Protein AF-A0A8J2HWY5-F1 (afdb_monomer_lite)

Structure (mmCIF, N/CA/C/O backbone):
data_AF-A0A8J2HWY5-F1
#
_entry.id   AF-A0A8J2HWY5-F1
#
loop_
_atom_site.group_PDB
_atom_site.id
_atom_site.type_symbol
_atom_site.label_atom_id
_atom_site.label_alt_id
_atom_site.label_comp_id
_atom_site.label_asym_id
_atom_site.label_entity_id
_atom_site.label_seq_id
_atom_site.pdbx_PDB_ins_code
_atom_site.Cartn_x
_atom_site.Cartn_y
_atom_site.Cartn_z
_atom_site.occupancy
_atom_site.B_iso_or_equiv
_atom_site.auth_seq_id
_atom_site.auth_comp_id
_atom_site.auth_asym_id
_atom_site.auth_atom_id
_atom_site.pdbx_PDB_model_num
ATOM 1 N N . MET A 1 1 ? -71.625 53.519 19.386 1.00 42.66 1 MET A N 1
ATOM 2 C CA . MET A 1 1 ? -71.348 52.130 19.814 1.00 42.66 1 MET A CA 1
ATOM 3 C C . MET A 1 1 ? -71.029 51.295 18.583 1.00 42.66 1 MET A C 1
ATOM 5 O O . MET A 1 1 ? -71.959 50.833 17.942 1.00 42.66 1 MET A O 1
ATOM 9 N N . HIS A 1 2 ? -69.760 51.169 18.195 1.00 41.25 2 HIS A N 1
ATOM 10 C CA . HIS A 1 2 ? -69.306 50.239 17.151 1.00 41.25 2 HIS A CA 1
ATOM 11 C C . HIS A 1 2 ? -68.011 49.595 17.664 1.00 41.25 2 HIS A C 1
ATOM 13 O O . HIS A 1 2 ? -66.996 50.275 17.789 1.00 41.25 2 HIS A O 1
ATOM 19 N N . ASN A 1 3 ? -68.092 48.314 18.027 1.00 48.06 3 ASN A N 1
ATOM 20 C CA . ASN A 1 3 ? -66.962 47.482 18.435 1.00 48.06 3 ASN A CA 1
ATOM 21 C C . ASN A 1 3 ? -66.457 46.713 17.210 1.00 48.06 3 ASN A C 1
ATOM 23 O O . ASN A 1 3 ? -67.239 46.026 16.556 1.00 48.06 3 ASN A O 1
ATOM 27 N N . CYS A 1 4 ? -65.160 46.814 16.928 1.00 51.09 4 CYS A N 1
ATOM 28 C CA . CYS A 1 4 ? -64.462 46.041 15.903 1.00 51.09 4 CYS A CA 1
ATOM 29 C C . CYS A 1 4 ? -63.623 44.958 16.609 1.00 51.09 4 CYS A C 1
ATOM 31 O O . CYS A 1 4 ? -62.824 45.322 17.477 1.00 51.09 4 CYS A O 1
ATOM 33 N N . PRO A 1 5 ? -63.796 43.654 16.322 1.00 62.78 5 PRO A N 1
ATOM 34 C CA . PRO A 1 5 ? -63.011 42.615 16.969 1.00 62.78 5 PRO A CA 1
ATOM 35 C C . PRO A 1 5 ? -61.690 42.402 16.220 1.00 62.78 5 PRO A C 1
ATOM 37 O O . PRO A 1 5 ? -61.659 42.127 15.021 1.00 62.78 5 PRO A O 1
ATOM 40 N N . LEU A 1 6 ? -60.593 42.527 16.961 1.00 57.06 6 LEU A N 1
ATOM 41 C CA . LEU A 1 6 ? -59.236 42.227 16.526 1.00 57.06 6 LEU A CA 1
ATOM 42 C C . LEU A 1 6 ? -59.021 40.703 16.587 1.00 57.06 6 LEU A C 1
ATOM 44 O O . LEU A 1 6 ? -58.998 40.124 17.672 1.00 57.06 6 LEU A O 1
ATOM 48 N N . PHE A 1 7 ? -58.880 40.049 15.433 1.00 53.75 7 PHE A N 1
ATOM 49 C CA . PHE A 1 7 ? -58.503 38.635 15.341 1.00 53.75 7 PHE A CA 1
ATOM 50 C C . PHE A 1 7 ? -56.973 38.502 15.351 1.00 53.75 7 PHE A C 1
ATOM 52 O O . PHE A 1 7 ? -56.301 38.929 14.414 1.00 53.75 7 PHE A O 1
ATOM 59 N N . ILE A 1 8 ? -56.425 37.899 16.407 1.00 60.44 8 ILE A N 1
ATOM 60 C CA . ILE A 1 8 ? -55.018 37.488 16.490 1.00 60.44 8 ILE A CA 1
ATOM 61 C C . ILE A 1 8 ? -54.926 36.070 15.916 1.00 60.44 8 ILE A C 1
ATOM 63 O O . ILE A 1 8 ? -55.473 35.134 16.495 1.00 60.44 8 ILE A O 1
ATOM 67 N N . ILE A 1 9 ? -54.254 35.910 14.775 1.00 56.56 9 ILE A N 1
ATOM 68 C CA . ILE A 1 9 ? -53.937 34.598 14.197 1.00 56.56 9 ILE A CA 1
ATOM 69 C C . ILE A 1 9 ? -52.592 34.146 14.793 1.00 56.56 9 ILE A C 1
ATOM 71 O O . ILE A 1 9 ? -51.585 34.814 14.550 1.00 56.56 9 ILE A O 1
ATOM 75 N N . PRO A 1 10 ? -52.526 33.047 15.566 1.00 55.47 10 PRO A N 1
ATOM 76 C CA . PRO A 1 10 ? -51.256 32.504 16.025 1.00 55.47 10 PRO A CA 1
ATOM 77 C C . PRO A 1 10 ? -50.556 31.825 14.840 1.00 55.47 10 PRO A C 1
ATOM 79 O O . PRO A 1 10 ? -50.991 30.783 14.351 1.00 55.47 10 PRO A O 1
ATOM 82 N N . GLY A 1 11 ? -49.485 32.445 14.345 1.00 57.44 11 GLY A N 1
ATOM 83 C CA . GLY A 1 11 ? -48.626 31.864 13.317 1.00 57.44 11 GLY A CA 1
ATOM 84 C C . GLY A 1 11 ? -47.879 30.648 13.863 1.00 57.44 11 GLY A C 1
ATOM 85 O O . GLY A 1 11 ? -46.954 30.790 14.658 1.00 57.44 11 GLY A O 1
ATOM 86 N N . PHE A 1 12 ? -48.274 29.452 13.427 1.00 59.19 12 PHE A N 1
ATOM 87 C CA . PHE A 1 12 ? -47.498 28.226 13.600 1.00 59.19 12 PHE A CA 1
ATOM 88 C C . PHE A 1 12 ? -46.232 28.317 12.735 1.00 59.19 12 PHE A C 1
ATOM 90 O O . PHE A 1 12 ? -46.280 28.118 11.521 1.00 59.19 12 PHE A O 1
ATOM 97 N N . ILE A 1 13 ? -45.090 28.629 13.351 1.00 66.38 13 ILE A N 1
ATOM 98 C CA . ILE A 1 13 ? -43.777 28.444 12.726 1.00 66.38 13 ILE A CA 1
ATOM 99 C C . ILE A 1 13 ? -43.505 26.936 12.717 1.00 66.38 13 ILE A C 1
ATOM 101 O O . ILE A 1 13 ? -43.110 26.355 13.725 1.00 66.38 13 ILE A O 1
ATOM 105 N N . VAL A 1 14 ? -43.760 26.288 11.580 1.00 61.62 14 VAL A N 1
ATOM 106 C CA . VAL A 1 14 ? -43.319 24.913 11.324 1.00 61.62 14 VAL A CA 1
ATOM 107 C C . VAL A 1 14 ? -41.810 24.965 11.087 1.00 61.62 14 VAL A C 1
ATOM 109 O O . VAL A 1 14 ? -41.351 25.311 10.001 1.00 61.62 14 VAL A O 1
ATOM 112 N N . LEU A 1 15 ? -41.030 24.667 12.127 1.00 62.19 15 LEU A N 1
ATOM 113 C CA . LEU A 1 15 ? -39.599 24.395 12.004 1.00 62.19 15 LEU A CA 1
ATOM 114 C C . LEU A 1 15 ? -39.430 23.110 11.185 1.00 62.19 15 LEU A C 1
ATOM 116 O O . LEU A 1 15 ? -39.591 22.003 11.695 1.00 62.19 15 LEU A O 1
ATOM 120 N N . LEU A 1 16 ? -39.135 23.265 9.894 1.00 57.06 16 LEU A N 1
ATOM 121 C CA . LEU A 1 16 ? -38.634 22.193 9.039 1.00 57.06 16 LEU A CA 1
ATOM 122 C C . LEU A 1 16 ? -37.258 21.773 9.570 1.00 57.06 16 LEU A C 1
ATOM 124 O O . LEU A 1 16 ? -36.235 22.369 9.233 1.00 57.06 16 LEU A O 1
ATOM 128 N N . LEU A 1 17 ? -37.247 20.765 10.441 1.00 60.00 17 LEU A N 1
ATOM 129 C CA . LEU A 1 17 ? -36.030 20.082 10.857 1.00 60.00 17 LEU A CA 1
ATOM 130 C C . LEU A 1 17 ? -35.476 19.353 9.631 1.00 60.00 17 LEU A C 1
ATOM 132 O O . LEU A 1 17 ? -35.987 18.317 9.208 1.00 60.00 17 LEU A O 1
ATOM 136 N N . SER A 1 18 ? -34.462 19.953 9.014 1.00 59.56 18 SER A N 1
ATOM 137 C CA . SER A 1 18 ? -33.693 19.316 7.951 1.00 59.56 18 SER A CA 1
ATOM 138 C C . SER A 1 18 ? -32.923 18.162 8.588 1.00 59.56 18 SER A C 1
ATOM 140 O O . SER A 1 18 ? -31.954 18.402 9.304 1.00 59.56 18 SER A O 1
ATOM 142 N N . ASN A 1 19 ? -33.364 16.922 8.367 1.00 60.09 19 ASN A N 1
ATOM 143 C CA . ASN A 1 19 ? -32.598 15.736 8.747 1.00 60.09 19 ASN A CA 1
ATOM 144 C C . ASN A 1 19 ? -31.355 15.670 7.857 1.00 60.09 19 ASN A C 1
ATOM 146 O O . ASN A 1 19 ? -31.378 15.076 6.779 1.00 60.09 19 ASN A O 1
ATOM 150 N N . VAL A 1 20 ? -30.281 16.332 8.279 1.00 66.19 20 VAL A N 1
ATOM 151 C CA . VAL A 1 20 ? -28.967 16.142 7.677 1.00 66.19 20 VAL A CA 1
ATOM 152 C C . VAL A 1 20 ? -28.523 14.746 8.094 1.00 66.19 20 VAL A C 1
ATOM 154 O O . VAL A 1 20 ? -28.255 14.505 9.268 1.00 66.19 20 VAL A O 1
ATOM 157 N N . ALA A 1 21 ? -28.527 13.804 7.151 1.00 73.94 21 ALA A N 1
ATOM 158 C CA . ALA A 1 21 ? -27.942 12.496 7.388 1.00 73.94 21 ALA A CA 1
ATOM 159 C C . ALA A 1 21 ? -26.454 12.707 7.678 1.00 73.94 21 ALA A C 1
ATOM 161 O O . ALA A 1 21 ? -25.710 13.176 6.816 1.00 73.94 21 ALA A O 1
ATOM 162 N N . VAL A 1 22 ? -26.046 12.420 8.910 1.00 76.69 22 VAL A N 1
ATOM 163 C CA . VAL A 1 22 ? -24.642 12.447 9.304 1.00 76.69 22 VAL A CA 1
ATOM 164 C C . VAL A 1 22 ? -23.926 11.367 8.503 1.00 76.69 22 VAL A C 1
ATOM 166 O O . VAL A 1 22 ? -24.268 10.188 8.581 1.00 76.69 22 VAL A O 1
ATOM 169 N N . THR A 1 23 ? -22.963 11.779 7.685 1.00 90.81 23 THR A N 1
ATOM 170 C CA . THR A 1 23 ? -22.142 10.862 6.898 1.00 90.81 23 THR A CA 1
ATOM 171 C C . THR A 1 23 ? -20.945 10.431 7.726 1.00 90.81 23 THR A C 1
ATOM 173 O O . THR A 1 23 ? -20.176 11.281 8.174 1.00 90.81 23 THR A O 1
ATOM 176 N N . THR A 1 24 ? -20.755 9.124 7.894 1.00 94.31 24 THR A N 1
ATOM 177 C CA . THR A 1 24 ? -19.528 8.586 8.483 1.00 94.31 24 THR A CA 1
ATOM 178 C C . THR A 1 24 ? -18.315 9.030 7.651 1.00 94.31 24 THR A C 1
ATOM 180 O O . THR A 1 24 ? -18.346 8.884 6.428 1.00 94.31 24 THR A O 1
ATOM 183 N N . PRO A 1 25 ? -17.248 9.561 8.270 1.00 96.25 25 PRO A N 1
ATOM 184 C CA . PRO A 1 25 ? -16.022 9.925 7.567 1.00 96.25 25 PRO A CA 1
ATOM 185 C C . PRO A 1 25 ? -15.381 8.715 6.886 1.00 96.25 25 PRO A C 1
ATOM 187 O O . PRO A 1 25 ? -15.342 7.637 7.475 1.00 96.25 25 PRO A O 1
ATOM 190 N N . ASP A 1 26 ? -14.786 8.902 5.705 1.00 96.31 26 ASP A N 1
ATOM 191 C CA . ASP A 1 26 ? -14.071 7.830 4.987 1.00 96.31 26 ASP A CA 1
ATOM 192 C C . ASP A 1 26 ? -12.905 7.250 5.806 1.00 96.31 26 ASP A C 1
ATOM 194 O O . ASP A 1 26 ? -12.586 6.064 5.718 1.00 96.31 26 ASP A O 1
ATOM 198 N N . ILE A 1 27 ? -12.254 8.095 6.615 1.00 97.38 27 ILE A N 1
ATOM 199 C CA . ILE A 1 27 ? -11.117 7.715 7.451 1.00 97.38 27 ILE A CA 1
ATOM 200 C C . ILE A 1 27 ? -11.379 8.090 8.903 1.00 97.38 27 ILE A C 1
ATOM 202 O O . ILE A 1 27 ? -11.584 9.256 9.239 1.00 97.38 27 ILE A O 1
ATOM 206 N N . LEU A 1 28 ? -11.250 7.090 9.766 1.00 98.19 28 LEU A N 1
ATOM 207 C CA . LEU A 1 28 ? -11.216 7.227 11.211 1.00 98.19 28 LEU A CA 1
ATOM 208 C C . LEU A 1 28 ? -9.784 7.047 11.724 1.00 98.19 28 LEU A C 1
ATOM 210 O O . LEU A 1 28 ? -8.936 6.391 11.113 1.00 98.19 28 LEU A O 1
ATOM 214 N N . TYR A 1 29 ? -9.508 7.626 12.883 1.00 98.12 29 TYR A N 1
ATOM 215 C CA . TYR A 1 29 ? -8.228 7.544 13.566 1.00 98.12 29 TYR A CA 1
ATOM 216 C C . TYR A 1 29 ? -8.388 6.836 14.899 1.00 98.12 29 TYR A C 1
ATOM 218 O O . TYR A 1 29 ? -9.412 6.963 15.568 1.00 98.12 29 TYR A O 1
ATOM 226 N N . ARG A 1 30 ? -7.346 6.125 15.326 1.00 97.81 30 ARG A N 1
ATOM 227 C CA . ARG A 1 30 ? -7.283 5.561 16.674 1.00 97.81 30 ARG A CA 1
ATOM 228 C C . ARG A 1 30 ? -5.877 5.631 17.241 1.00 97.81 30 ARG A C 1
ATOM 230 O O . ARG A 1 30 ? -4.927 5.152 16.625 1.00 97.81 30 ARG A O 1
ATOM 237 N N . GLY A 1 31 ? -5.757 6.187 18.439 1.00 97.00 31 GLY A N 1
ATOM 238 C CA . GLY A 1 31 ? -4.561 6.091 19.266 1.00 97.00 31 GLY A CA 1
ATOM 239 C C . GLY A 1 31 ? -4.499 4.766 20.026 1.00 97.00 31 GLY A C 1
ATOM 240 O O . GLY A 1 31 ? -5.461 4.401 20.695 1.00 97.00 31 GLY A O 1
ATOM 241 N N . ASP A 1 32 ? -3.380 4.042 19.965 1.00 96.94 32 ASP A N 1
ATOM 242 C CA . ASP A 1 32 ? -3.199 2.811 20.750 1.00 96.94 32 ASP A CA 1
ATOM 243 C C . ASP A 1 32 ? -1.722 2.585 21.116 1.00 96.94 32 ASP A C 1
ATOM 245 O O . ASP A 1 32 ? -0.812 2.940 20.364 1.00 96.94 32 ASP A O 1
ATOM 249 N N . SER A 1 33 ? -1.458 2.000 22.285 1.00 95.38 33 SER A N 1
ATOM 250 C CA . SER A 1 33 ? -0.095 1.679 22.733 1.00 95.38 33 SER A CA 1
ATOM 251 C C . SER A 1 33 ? 0.430 0.373 22.131 1.00 95.38 33 SER A C 1
ATOM 253 O O . SER A 1 33 ? 1.648 0.172 22.042 1.00 95.38 33 SER A O 1
ATOM 255 N N . ARG A 1 34 ? -0.469 -0.508 21.676 1.00 94.31 34 ARG A N 1
ATOM 256 C CA . ARG A 1 34 ? -0.123 -1.785 21.046 1.00 94.31 34 ARG A CA 1
ATOM 257 C C . ARG A 1 34 ? 0.578 -1.579 19.709 1.00 94.31 34 ARG A C 1
ATOM 259 O O . ARG A 1 34 ? 0.458 -0.543 19.053 1.00 94.31 34 ARG A O 1
ATOM 266 N N . THR A 1 35 ? 1.374 -2.570 19.316 1.00 91.75 35 THR A N 1
ATOM 267 C CA . THR A 1 35 ? 2.102 -2.547 18.041 1.00 91.75 35 THR A CA 1
ATOM 268 C C . THR A 1 35 ? 1.199 -2.922 16.873 1.00 91.75 35 THR A C 1
ATOM 270 O O . THR A 1 35 ? 0.184 -3.584 17.074 1.00 91.75 35 THR A O 1
ATOM 273 N N . GLY A 1 36 ? 1.597 -2.559 15.647 1.00 88.31 36 GLY A N 1
ATOM 274 C CA . GLY A 1 36 ? 0.927 -3.054 14.440 1.00 88.31 36 GLY A CA 1
ATOM 275 C C . GLY A 1 36 ? 0.840 -4.582 14.427 1.00 88.31 36 GLY A C 1
ATOM 276 O O . GLY A 1 36 ? -0.228 -5.112 14.153 1.00 88.31 36 GLY A O 1
ATOM 277 N N . LYS A 1 37 ? 1.907 -5.278 14.855 1.00 86.62 37 LYS A N 1
ATOM 278 C CA . LYS A 1 37 ? 1.905 -6.737 15.035 1.00 86.62 37 LYS A CA 1
ATOM 279 C C . LYS A 1 37 ? 0.791 -7.216 15.949 1.00 86.62 37 LYS A C 1
ATOM 281 O O . LYS A 1 37 ? 0.020 -8.077 15.574 1.00 86.62 37 LYS A O 1
ATOM 286 N N . THR A 1 38 ? 0.716 -6.648 17.149 1.00 91.69 38 THR A N 1
ATOM 287 C CA . THR A 1 38 ? -0.225 -7.084 18.185 1.00 91.69 38 THR A CA 1
ATOM 288 C C . THR A 1 38 ? -1.666 -6.896 17.728 1.00 91.69 38 THR A C 1
ATOM 290 O O . THR A 1 38 ? -2.508 -7.743 17.996 1.00 91.69 38 THR A O 1
ATOM 293 N N . ILE A 1 39 ? -1.947 -5.787 17.037 1.00 95.19 39 ILE A N 1
ATOM 294 C CA . ILE A 1 39 ? -3.266 -5.540 16.454 1.00 95.19 39 ILE A CA 1
ATOM 295 C C . ILE A 1 39 ? -3.536 -6.523 15.307 1.00 95.19 39 ILE A C 1
ATOM 297 O O . ILE A 1 39 ? -4.609 -7.113 15.265 1.00 95.19 39 ILE A O 1
ATOM 301 N N . LYS A 1 40 ? -2.561 -6.772 14.424 1.00 90.44 40 LYS A N 1
ATOM 302 C CA . LYS A 1 40 ? -2.684 -7.741 13.325 1.00 90.44 40 LYS A CA 1
ATOM 303 C C . LYS A 1 40 ? -2.930 -9.167 13.818 1.00 90.44 40 LYS A C 1
ATOM 305 O O . LYS A 1 40 ? -3.878 -9.799 13.371 1.00 90.44 40 LYS A O 1
ATOM 310 N N . ASP A 1 41 ? -2.119 -9.650 14.759 1.00 87.94 41 ASP A N 1
ATOM 311 C CA . ASP A 1 41 ? -2.233 -10.991 15.349 1.00 87.94 41 ASP A CA 1
ATOM 312 C C . ASP A 1 41 ? -3.611 -11.199 16.016 1.00 87.94 41 ASP A C 1
ATOM 314 O O . ASP A 1 41 ? -4.113 -12.316 16.076 1.00 87.94 41 ASP A O 1
ATOM 318 N N . GLY A 1 42 ? -4.237 -10.120 16.505 1.00 92.56 42 GLY A N 1
ATOM 319 C CA . GLY A 1 42 ? -5.594 -10.125 17.063 1.00 92.56 42 GLY A CA 1
ATOM 320 C C . GLY A 1 42 ? -6.723 -10.022 16.028 1.00 92.56 42 GLY A C 1
ATOM 321 O O . GLY A 1 42 ? -7.889 -9.915 16.417 1.00 92.56 42 GLY A O 1
ATOM 322 N N . GLY A 1 43 ? -6.402 -10.008 14.731 1.00 94.19 43 GLY A N 1
ATOM 323 C CA . GLY A 1 43 ? -7.366 -9.799 13.648 1.00 94.19 43 GLY A CA 1
ATOM 324 C C . GLY A 1 43 ? -7.924 -8.373 13.590 1.00 94.19 43 GLY A C 1
ATOM 325 O O . GLY A 1 43 ? -9.046 -8.176 13.129 1.00 94.19 43 GLY A O 1
ATOM 326 N N . GLY A 1 44 ? -7.179 -7.388 14.100 1.00 96.62 44 GLY A N 1
ATOM 327 C CA . GLY A 1 44 ? -7.588 -5.989 14.194 1.00 96.62 44 GLY A CA 1
ATOM 328 C C . GLY A 1 44 ? -7.866 -5.530 15.629 1.00 96.62 44 GLY A C 1
ATOM 329 O O . GLY A 1 44 ? -7.323 -6.059 16.604 1.00 96.62 44 GLY A O 1
ATOM 330 N N . PHE A 1 45 ? -8.694 -4.497 15.781 1.00 98.31 45 PHE A N 1
ATOM 331 C CA . PHE A 1 45 ? -9.131 -4.039 17.098 1.00 98.31 45 PHE A CA 1
ATOM 332 C C . PHE A 1 45 ? -10.358 -4.822 17.552 1.00 98.31 45 PHE A C 1
ATOM 334 O O . PHE A 1 45 ? -11.298 -5.034 16.790 1.00 98.31 45 PHE A O 1
ATOM 341 N N . LYS A 1 46 ? -10.363 -5.208 18.826 1.00 97.94 46 LYS A N 1
ATOM 342 C CA . LYS A 1 46 ? -11.501 -5.826 19.507 1.00 97.94 46 LYS A CA 1
ATOM 343 C C . LYS A 1 46 ? -11.875 -4.963 20.707 1.00 97.94 46 LYS A C 1
ATOM 345 O O . LYS A 1 46 ? -10.982 -4.512 21.434 1.00 97.94 46 LYS A O 1
ATOM 350 N N . ALA A 1 47 ? -13.170 -4.727 20.890 1.00 97.19 47 ALA A N 1
ATOM 351 C CA . ALA A 1 47 ? -13.715 -4.078 22.071 1.00 97.19 47 ALA A CA 1
ATOM 352 C C . ALA A 1 47 ? -13.396 -4.915 23.317 1.00 97.19 47 ALA A C 1
ATOM 354 O O . ALA A 1 47 ? -13.208 -6.133 23.233 1.00 97.19 47 ALA A O 1
ATOM 355 N N . LYS A 1 48 ? -13.342 -4.288 24.494 1.00 95.25 48 LYS A N 1
ATOM 356 C CA . LYS A 1 48 ? -13.015 -5.005 25.741 1.00 95.25 48 LYS A CA 1
ATOM 357 C C . LYS A 1 48 ? -14.046 -6.100 26.042 1.00 95.25 48 LYS A C 1
ATOM 359 O O . LYS A 1 48 ? -13.676 -7.197 26.448 1.00 95.25 48 LYS A O 1
ATOM 364 N N . GLY A 1 49 ? -15.316 -5.824 25.754 1.00 95.06 49 GLY A N 1
ATOM 365 C CA . GLY A 1 49 ? -16.426 -6.764 25.850 1.00 95.06 49 GLY A CA 1
ATOM 366 C C . GLY A 1 49 ? -16.663 -7.632 24.622 1.00 95.06 49 GLY A C 1
ATOM 367 O O . GLY A 1 49 ? -17.753 -8.172 24.513 1.00 95.06 49 GLY A O 1
ATOM 368 N N . TYR A 1 50 ? -15.711 -7.791 23.695 1.00 95.88 50 TYR A N 1
ATOM 369 C CA . TYR A 1 50 ? -15.948 -8.488 22.417 1.00 95.88 50 TYR A CA 1
ATOM 370 C C . TYR A 1 50 ? -16.691 -9.834 22.549 1.00 95.88 50 TYR A C 1
ATOM 372 O O . TYR A 1 50 ? -17.634 -10.092 21.808 1.00 95.88 50 TYR A O 1
ATOM 380 N N . ASN A 1 51 ? -16.316 -10.662 23.531 1.00 94.94 51 ASN A N 1
ATOM 381 C CA . ASN A 1 51 ? -16.932 -11.977 23.760 1.00 94.94 51 ASN A CA 1
ATOM 382 C C . ASN A 1 51 ? -18.182 -11.944 24.658 1.00 94.94 51 ASN A C 1
ATOM 384 O O . ASN A 1 51 ? -18.890 -12.942 24.753 1.00 94.94 51 ASN A O 1
ATOM 388 N N . ASN A 1 52 ? -18.421 -10.843 25.369 1.00 94.94 52 ASN A N 1
ATOM 389 C CA . ASN A 1 52 ? -19.547 -10.688 26.288 1.00 94.94 52 ASN A CA 1
ATOM 390 C C . ASN A 1 52 ? -19.902 -9.194 26.431 1.00 94.94 52 ASN A C 1
ATOM 392 O O . ASN A 1 52 ? -19.537 -8.582 27.440 1.00 94.94 52 ASN A O 1
ATOM 396 N N . PRO A 1 53 ? -20.514 -8.597 25.392 1.00 95.12 53 PRO A N 1
ATOM 397 C CA . PRO A 1 53 ? -20.724 -7.156 25.310 1.00 95.12 53 PRO A CA 1
ATOM 398 C C . PRO A 1 53 ? -21.804 -6.690 26.291 1.00 95.12 53 PRO A C 1
ATOM 400 O O . PRO A 1 53 ? -22.890 -7.262 26.345 1.00 95.12 53 PRO A O 1
ATOM 403 N N . GLU A 1 54 ? -21.522 -5.630 27.045 1.00 95.12 54 GLU A N 1
ATOM 404 C CA . GLU A 1 54 ? -22.452 -5.019 27.993 1.00 95.12 54 GLU A CA 1
ATOM 405 C C . GLU A 1 54 ? -22.159 -3.523 28.143 1.00 95.12 54 GLU A C 1
ATOM 407 O O . GLU A 1 54 ? -21.009 -3.117 28.306 1.00 95.12 54 GLU A O 1
ATOM 412 N N . GLY A 1 55 ? -23.216 -2.717 28.154 1.00 94.06 55 GLY A N 1
ATOM 413 C CA . GLY A 1 55 ? -23.138 -1.270 28.318 1.00 94.06 55 GLY A CA 1
ATOM 414 C C . GLY A 1 55 ? -23.711 -0.516 27.123 1.00 94.06 55 GLY A C 1
ATOM 415 O O . GLY A 1 55 ? -23.812 -1.030 26.008 1.00 94.06 55 GLY A O 1
ATOM 416 N N . THR A 1 56 ? -24.127 0.711 27.385 1.00 95.69 56 THR A N 1
ATOM 417 C CA . THR A 1 56 ? -24.640 1.664 26.401 1.00 95.69 56 THR A CA 1
ATOM 418 C C . THR A 1 56 ? -23.509 2.509 25.817 1.00 95.69 56 THR A C 1
ATOM 420 O O . THR A 1 56 ? -22.416 2.578 26.378 1.00 95.69 56 THR A O 1
ATOM 423 N N . LEU A 1 57 ? -23.778 3.182 24.694 1.00 96.56 57 LEU A N 1
ATOM 424 C CA . LEU A 1 57 ? -22.844 4.150 24.115 1.00 96.56 57 LEU A CA 1
ATOM 425 C C . LEU A 1 57 ? -22.496 5.274 25.109 1.00 96.56 57 LEU A C 1
ATOM 427 O O . LEU A 1 57 ? -21.346 5.678 25.212 1.00 96.56 57 LEU A O 1
ATOM 431 N N . PHE A 1 58 ? -23.467 5.737 25.896 1.00 96.06 58 PHE A N 1
ATOM 432 C CA . PHE A 1 58 ? -23.240 6.774 26.905 1.00 96.06 58 PHE A CA 1
ATOM 433 C C . PHE A 1 58 ? -22.340 6.276 28.049 1.00 96.06 58 PHE A C 1
ATOM 435 O O . PHE A 1 58 ? -21.409 6.965 28.448 1.00 96.06 58 PHE A O 1
ATOM 442 N N . GLU A 1 59 ? -22.542 5.048 28.542 1.00 95.00 59 GLU A N 1
ATOM 443 C CA . GLU A 1 59 ? -21.659 4.454 29.565 1.00 95.00 59 GLU A CA 1
ATOM 444 C C . GLU A 1 59 ? -20.219 4.252 29.060 1.00 95.00 59 GLU A C 1
ATOM 446 O O . GLU A 1 59 ? -19.277 4.349 29.852 1.00 95.00 59 GLU A O 1
ATOM 451 N N . HIS A 1 60 ? -20.049 3.979 27.759 1.00 95.12 60 HIS A N 1
ATOM 452 C CA . HIS A 1 60 ? -18.743 3.920 27.099 1.00 95.12 60 HIS A CA 1
ATOM 453 C C . HIS A 1 60 ? -18.020 5.268 27.160 1.00 95.12 60 HIS A C 1
ATOM 455 O O . HIS A 1 60 ? -16.907 5.347 27.685 1.00 95.12 60 HIS A O 1
ATOM 461 N N . VAL A 1 61 ? -18.686 6.314 26.672 1.00 95.50 61 VAL A N 1
ATOM 462 C CA . VAL A 1 61 ? -18.141 7.671 26.544 1.00 95.50 61 VAL A CA 1
ATOM 463 C C . VAL A 1 61 ? -17.810 8.276 27.909 1.00 95.50 61 VAL A C 1
ATOM 465 O O . VAL A 1 61 ? -16.727 8.818 28.101 1.00 95.50 61 VAL A O 1
ATOM 468 N N . GLU A 1 62 ? -18.686 8.101 28.901 1.00 94.06 62 GLU A N 1
ATOM 469 C CA . GLU A 1 62 ? -18.468 8.603 30.268 1.00 94.06 62 GLU A CA 1
ATOM 470 C C . GLU A 1 62 ? -17.433 7.775 31.063 1.00 94.06 62 GLU A C 1
ATOM 472 O O . GLU A 1 62 ? -17.160 8.043 32.239 1.00 94.06 62 GLU A O 1
ATOM 477 N N . GLY A 1 63 ? -16.862 6.726 30.457 1.00 85.12 63 GLY A N 1
ATOM 478 C CA . GLY A 1 63 ? -15.849 5.888 31.091 1.00 85.12 63 GLY A CA 1
ATOM 479 C C . GLY A 1 63 ? -16.362 5.148 32.328 1.00 85.12 63 GLY A C 1
ATOM 480 O O . GLY A 1 63 ? -15.582 4.875 33.242 1.00 85.12 63 GLY A O 1
ATOM 481 N N . GLN A 1 64 ? -17.651 4.791 32.354 1.00 82.69 64 GLN A N 1
ATOM 482 C CA . GLN A 1 64 ? -18.294 4.041 33.440 1.00 82.69 64 GLN A CA 1
ATOM 483 C C . GLN A 1 64 ? -18.601 2.566 33.084 1.00 82.69 64 GLN A C 1
ATOM 485 O O . GLN A 1 64 ? -19.664 2.063 33.461 1.00 82.69 64 GLN A O 1
ATOM 490 N N . PRO A 1 65 ? -17.733 1.804 32.380 1.00 75.94 65 PRO A N 1
ATOM 491 C CA . PRO A 1 65 ? -18.044 0.412 32.100 1.00 75.94 65 PRO A CA 1
ATOM 492 C C . PRO A 1 65 ? -17.982 -0.417 33.390 1.00 75.94 65 PRO A C 1
ATOM 494 O O . PRO A 1 65 ? -17.055 -0.291 34.195 1.00 75.94 65 PRO A O 1
ATOM 497 N N . LYS A 1 66 ? -18.945 -1.329 33.559 1.00 78.50 66 LYS A N 1
ATOM 498 C CA . LYS A 1 66 ? -18.968 -2.299 34.668 1.00 78.50 66 LYS A CA 1
ATOM 499 C C . LYS A 1 66 ? -17.664 -3.102 34.725 1.00 78.50 66 LYS A C 1
ATOM 501 O O . LYS A 1 66 ? -17.071 -3.378 33.688 1.00 78.50 66 LYS A O 1
ATOM 506 N N . TYR A 1 67 ? -17.228 -3.510 35.921 1.00 77.31 67 TYR A N 1
ATOM 507 C CA . TYR A 1 67 ? -16.052 -4.371 36.103 1.00 77.31 67 TYR A CA 1
ATOM 508 C C . TYR A 1 67 ? -16.443 -5.864 36.154 1.00 77.31 67 TYR A C 1
ATOM 510 O O . TYR A 1 67 ? -17.376 -6.207 36.883 1.00 77.31 67 TYR A O 1
ATOM 518 N N . PRO A 1 68 ? -15.724 -6.773 35.463 1.00 82.75 68 PRO A N 1
ATOM 519 C CA . PRO A 1 68 ? -14.669 -6.499 34.481 1.00 82.75 68 PRO A CA 1
ATOM 520 C C . PRO A 1 68 ? -15.235 -5.772 33.253 1.00 82.75 68 PRO A C 1
ATOM 522 O O . PRO A 1 68 ? -16.379 -6.019 32.887 1.00 82.75 68 PRO A O 1
ATOM 525 N N . SER A 1 69 ? -14.437 -4.895 32.625 1.00 89.19 69 SER A N 1
ATOM 526 C CA . SER A 1 69 ? -14.896 -4.061 31.502 1.00 89.19 69 SER A CA 1
ATOM 527 C C . SER A 1 69 ? -15.444 -4.917 30.360 1.00 89.19 69 SER A C 1
ATOM 529 O O . SER A 1 69 ? -14.705 -5.666 29.724 1.00 89.19 69 SER A O 1
ATOM 531 N N . ARG A 1 70 ? -16.748 -4.781 30.114 1.00 94.75 70 ARG A N 1
ATOM 532 C CA . ARG A 1 70 ? -17.505 -5.435 29.033 1.00 94.75 70 ARG A CA 1
ATOM 533 C C . ARG A 1 70 ? -17.948 -4.461 27.946 1.00 94.75 70 ARG A C 1
ATOM 535 O O . ARG A 1 70 ? -18.822 -4.762 27.145 1.00 94.75 70 ARG A O 1
ATOM 542 N N . ASP A 1 71 ? -17.292 -3.315 27.918 1.00 96.44 71 ASP A N 1
ATOM 543 C CA . ASP A 1 71 ? -17.525 -2.244 26.968 1.00 96.44 71 ASP A CA 1
ATOM 544 C C . ASP A 1 71 ? -17.494 -2.760 25.515 1.00 96.44 71 ASP A C 1
ATOM 546 O O . ASP A 1 71 ? -16.463 -3.311 25.093 1.00 96.44 71 ASP A O 1
ATOM 550 N N . PRO A 1 72 ? -18.606 -2.642 24.766 1.00 97.19 72 PRO A N 1
ATOM 551 C CA . PRO A 1 72 ? -18.720 -3.204 23.434 1.00 97.19 72 PRO A CA 1
ATOM 552 C C . PRO A 1 72 ? -18.213 -2.263 22.341 1.00 97.19 72 PRO A C 1
ATOM 554 O O . PRO A 1 72 ? -18.273 -2.653 21.177 1.00 97.19 72 PRO A O 1
ATOM 557 N N . TYR A 1 73 ? -17.705 -1.074 22.677 1.00 98.12 73 TYR A N 1
ATOM 558 C CA . TYR A 1 73 ? -17.291 -0.079 21.693 1.00 98.12 73 TYR A CA 1
ATOM 559 C C . TYR A 1 73 ? -15.769 0.093 21.624 1.00 98.12 73 TYR A C 1
ATOM 561 O O . TYR A 1 73 ? -15.012 -0.162 22.568 1.00 98.12 73 TYR A O 1
ATOM 569 N N . ILE A 1 74 ? -15.306 0.506 20.448 1.00 98.19 74 ILE A N 1
ATOM 570 C CA . ILE A 1 74 ? -13.927 0.879 20.156 1.00 98.19 74 ILE A CA 1
ATOM 571 C C . ILE A 1 74 ? -13.938 2.370 19.803 1.00 98.19 74 ILE A C 1
ATOM 573 O O . ILE A 1 74 ? -14.461 2.720 18.744 1.00 98.19 74 ILE A O 1
ATOM 577 N N . PRO A 1 75 ? -13.327 3.241 20.627 1.00 97.62 75 PRO A N 1
ATOM 578 C CA . PRO A 1 75 ? -13.343 4.671 20.368 1.00 97.62 75 PRO A CA 1
ATOM 579 C C . PRO A 1 75 ? -12.403 4.996 19.208 1.00 97.62 75 PRO A C 1
ATOM 581 O O . PRO A 1 75 ? -11.249 4.535 19.160 1.00 97.62 75 PRO A O 1
ATOM 584 N N . THR A 1 76 ? -12.900 5.785 18.266 1.00 98.12 76 THR A N 1
ATOM 585 C CA . THR A 1 76 ? -12.154 6.344 17.135 1.00 98.12 76 THR A CA 1
ATOM 586 C C . THR A 1 76 ? -12.506 7.824 16.980 1.00 98.12 76 THR A C 1
ATOM 588 O O . THR A 1 76 ? -13.392 8.321 17.659 1.00 98.12 76 THR A O 1
ATOM 591 N N . SER A 1 77 ? -11.805 8.561 16.124 1.00 97.88 77 SER A N 1
ATOM 592 C CA . SER A 1 77 ? -12.082 9.985 15.883 1.00 97.88 77 SER A CA 1
ATOM 593 C C . SER A 1 77 ? -11.906 10.321 14.411 1.00 97.88 77 SER A C 1
ATOM 595 O O . SER A 1 77 ? -11.062 9.725 13.749 1.00 97.88 77 SER A O 1
ATOM 597 N N . GLU A 1 78 ? -12.609 11.332 13.911 1.00 96.94 78 GLU A N 1
ATOM 598 C CA . GLU A 1 78 ? -12.301 11.961 12.615 1.00 96.94 78 GLU A CA 1
ATOM 599 C C . GLU A 1 78 ? -11.115 12.946 12.682 1.00 96.94 78 GLU A C 1
ATOM 601 O O . GLU A 1 78 ? -10.627 13.443 11.666 1.00 96.94 78 GLU A O 1
ATOM 606 N N . SER A 1 79 ? -10.619 13.249 13.885 1.00 96.62 79 SER A N 1
ATOM 607 C CA . SER A 1 79 ? -9.608 14.275 14.133 1.00 96.62 79 SER A CA 1
ATOM 608 C C . SER A 1 79 ? -8.216 13.678 14.348 1.00 96.62 79 SER A C 1
ATOM 610 O O . SER A 1 79 ? -7.833 13.267 15.446 1.00 96.62 79 SER A O 1
ATOM 612 N N . LEU A 1 80 ? -7.378 13.702 13.306 1.00 95.62 80 LEU A N 1
ATOM 613 C CA . LEU A 1 80 ? -5.967 13.315 13.437 1.00 95.62 80 LEU A CA 1
ATOM 614 C C . LEU A 1 80 ? -5.216 14.200 14.449 1.00 95.62 80 LEU A C 1
ATOM 616 O O . LEU A 1 80 ? -4.321 13.725 15.152 1.00 95.62 80 LEU A O 1
ATOM 620 N N . SER A 1 81 ? -5.536 15.496 14.504 1.00 94.88 81 SER A N 1
ATOM 621 C CA . SER A 1 81 ? -4.878 16.444 15.409 1.00 94.88 81 SER A CA 1
ATOM 622 C C . SER A 1 81 ? -5.159 16.123 16.876 1.00 94.88 81 SER A C 1
ATOM 624 O O . SER A 1 81 ? -4.230 16.214 17.680 1.00 94.88 81 SER A O 1
ATOM 626 N N . PHE A 1 82 ? -6.374 15.666 17.203 1.00 92.81 82 PHE A N 1
ATOM 627 C CA . PHE A 1 82 ? -6.726 15.199 18.545 1.00 92.81 82 PHE A CA 1
ATOM 628 C C . PHE A 1 82 ? -5.769 14.089 19.011 1.00 92.81 82 PHE A C 1
ATOM 630 O O . PHE A 1 82 ? -5.066 14.242 20.015 1.00 92.81 82 PHE A O 1
ATOM 637 N N . PHE A 1 83 ? -5.612 13.020 18.221 1.00 91.31 83 PHE A N 1
ATOM 638 C CA . PHE A 1 83 ? -4.720 11.919 18.600 1.00 91.31 83 PHE A CA 1
ATOM 639 C C . PHE A 1 83 ? -3.236 12.291 18.607 1.00 91.31 83 PHE A C 1
ATOM 641 O O . PHE A 1 83 ? -2.482 11.763 19.424 1.00 91.31 83 PHE A O 1
ATOM 648 N N . LYS A 1 84 ? -2.783 13.223 17.761 1.00 91.88 84 LYS A N 1
ATOM 649 C CA . LYS A 1 84 ? -1.387 13.691 17.822 1.00 91.88 84 LYS A CA 1
ATOM 650 C C . LYS A 1 84 ? -1.038 14.351 19.162 1.00 91.88 84 LYS A C 1
ATOM 652 O O . LYS A 1 84 ? 0.130 14.279 19.552 1.00 91.88 84 LYS A O 1
ATOM 657 N N . GLY A 1 85 ? -2.016 14.967 19.834 1.00 90.19 85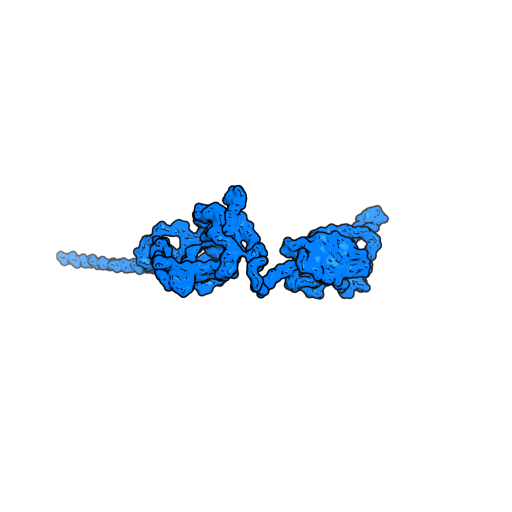 GLY A N 1
ATOM 658 C CA . GLY A 1 85 ? -1.865 15.564 21.165 1.00 90.19 85 GLY A CA 1
ATOM 659 C C . GLY A 1 85 ? -2.078 14.587 22.326 1.00 90.19 85 GLY A C 1
ATOM 660 O O . GLY A 1 85 ? -1.452 14.752 23.367 1.00 90.19 85 GLY A O 1
ATOM 661 N N . TYR A 1 86 ? -2.917 13.562 22.144 1.00 90.31 86 TYR A N 1
ATOM 662 C CA . TYR A 1 86 ? -3.328 12.652 23.223 1.00 90.31 86 TYR A CA 1
ATOM 663 C C . TYR A 1 86 ? -2.487 11.369 23.332 1.00 90.31 86 TYR A C 1
ATOM 665 O O . TYR A 1 86 ? -2.300 10.821 24.419 1.00 90.31 86 TYR A O 1
ATOM 673 N N . VAL A 1 87 ? -1.971 10.850 22.213 1.00 91.38 87 VAL A N 1
ATOM 674 C CA . VAL A 1 87 ? -1.289 9.548 22.202 1.00 91.38 87 VAL A CA 1
ATOM 675 C C . VAL A 1 87 ? 0.055 9.627 22.947 1.00 91.38 87 VAL A C 1
ATOM 677 O O . VAL A 1 87 ? 0.868 10.512 22.648 1.00 91.38 87 VAL A O 1
ATOM 680 N N . PRO A 1 88 ? 0.335 8.690 23.882 1.00 88.69 88 PRO A N 1
ATOM 681 C CA . PRO A 1 88 ? 1.576 8.687 24.652 1.00 88.69 88 PRO A CA 1
ATOM 682 C C . PRO A 1 88 ? 2.800 8.543 23.743 1.00 88.69 88 PRO A C 1
ATOM 684 O O . PRO A 1 88 ? 2.700 8.099 22.602 1.00 88.69 88 PRO A O 1
ATOM 687 N N . GLU A 1 89 ? 3.985 8.864 24.260 1.00 89.75 89 GLU A N 1
ATOM 688 C CA . GLU A 1 89 ? 5.242 8.862 23.494 1.00 89.75 89 GLU A CA 1
ATOM 689 C C . GLU A 1 89 ? 5.507 7.548 22.734 1.00 89.75 89 GLU A C 1
ATOM 691 O O . GLU A 1 89 ? 5.911 7.570 21.574 1.00 89.75 89 GLU A O 1
ATOM 696 N N . LYS A 1 90 ? 5.201 6.402 23.358 1.00 91.25 90 LYS A N 1
ATOM 697 C CA . LYS A 1 90 ? 5.350 5.057 22.765 1.00 91.25 90 LYS A CA 1
ATOM 698 C C . LYS A 1 90 ? 4.113 4.566 22.001 1.00 91.25 90 LYS A C 1
ATOM 700 O O . LYS A 1 90 ? 4.079 3.415 21.559 1.00 91.25 90 LYS A O 1
ATOM 705 N N . GLY A 1 91 ? 3.084 5.399 21.900 1.00 94.94 91 GLY A N 1
ATOM 706 C CA . GLY A 1 91 ? 1.841 5.074 21.224 1.00 94.94 91 GLY A CA 1
ATOM 707 C C . GLY A 1 91 ? 1.930 5.211 19.707 1.00 94.94 91 GLY A C 1
ATOM 708 O O . GLY A 1 91 ? 2.918 5.678 19.134 1.00 94.94 91 GLY A O 1
ATOM 709 N N . ARG A 1 92 ? 0.873 4.752 19.046 1.00 96.38 92 ARG A N 1
ATOM 710 C CA . ARG A 1 92 ? 0.718 4.746 17.594 1.00 96.38 92 ARG A CA 1
ATOM 711 C C . ARG A 1 92 ? -0.624 5.341 17.221 1.00 96.38 92 ARG A C 1
ATOM 713 O O . ARG A 1 92 ? -1.574 5.253 17.995 1.00 96.38 92 ARG A O 1
ATOM 720 N N . ILE A 1 93 ? -0.687 5.912 16.025 1.00 97.81 93 ILE A N 1
ATOM 721 C CA . ILE A 1 93 ? -1.939 6.374 15.424 1.00 97.81 93 ILE A CA 1
ATOM 722 C C . ILE A 1 93 ? -2.237 5.481 14.230 1.00 97.81 93 ILE A C 1
ATOM 724 O O . ILE A 1 93 ? -1.422 5.386 13.314 1.00 97.81 93 ILE A O 1
ATOM 728 N N . PHE A 1 94 ? -3.396 4.842 14.250 1.00 97.06 94 PHE A N 1
ATOM 729 C CA . PHE A 1 94 ? -3.893 3.976 13.193 1.00 97.06 94 PHE A CA 1
ATOM 730 C C . PHE A 1 94 ? -4.894 4.756 12.344 1.00 97.06 94 PHE A C 1
ATOM 732 O O . PHE A 1 94 ? -5.741 5.457 12.891 1.00 97.06 94 PHE A O 1
ATOM 739 N N . PHE A 1 95 ? -4.758 4.651 11.026 1.00 97.69 95 PHE A N 1
ATOM 740 C CA . PHE A 1 95 ? -5.692 5.177 10.034 1.00 97.69 95 PHE A CA 1
ATOM 741 C C . PHE A 1 95 ? -6.584 4.018 9.617 1.00 97.69 95 PHE A C 1
ATOM 743 O O . PHE A 1 95 ? -6.070 2.953 9.263 1.00 97.69 95 PHE A O 1
ATOM 750 N N . ILE A 1 96 ? -7.889 4.227 9.692 1.00 98.19 96 ILE A N 1
ATOM 751 C CA . ILE A 1 96 ? -8.898 3.187 9.568 1.00 98.19 96 ILE A CA 1
ATOM 752 C C . ILE A 1 96 ? -9.862 3.607 8.462 1.00 98.19 96 ILE A C 1
ATOM 754 O O . ILE A 1 96 ? -10.513 4.636 8.578 1.00 98.19 96 ILE A O 1
ATOM 758 N N . ASP A 1 97 ? -9.921 2.825 7.393 1.00 97.06 97 ASP A N 1
ATOM 759 C CA . ASP A 1 97 ? -10.899 2.946 6.314 1.00 97.06 97 ASP A CA 1
ATOM 760 C C . ASP A 1 97 ? -12.262 2.467 6.817 1.00 97.06 97 ASP A C 1
ATOM 762 O O . ASP A 1 97 ? -12.456 1.275 7.080 1.00 97.06 97 ASP A O 1
ATOM 766 N N . SER A 1 98 ? -13.186 3.410 7.001 1.00 97.62 98 SER A N 1
ATOM 767 C CA . SER A 1 98 ? -14.498 3.132 7.585 1.00 97.62 98 SER A CA 1
ATOM 768 C C . SER A 1 98 ? -15.360 2.254 6.681 1.00 97.62 98 SER A C 1
ATOM 770 O O . SER A 1 98 ? -16.163 1.475 7.188 1.00 97.62 98 SER A O 1
ATOM 772 N N . SER A 1 99 ? -15.134 2.279 5.363 1.00 96.44 99 SER A N 1
ATOM 773 C CA . SER A 1 99 ? -15.877 1.455 4.400 1.00 96.44 99 SER A CA 1
ATOM 774 C C . SER A 1 99 ? -15.616 -0.048 4.556 1.00 96.44 99 SER A C 1
ATOM 776 O O . SER A 1 99 ? -16.393 -0.874 4.078 1.00 96.44 99 SER A O 1
ATOM 778 N N . LYS A 1 100 ? -14.529 -0.418 5.245 1.00 96.06 100 LYS A N 1
ATOM 779 C CA . LYS A 1 100 ? -14.151 -1.811 5.529 1.00 96.06 100 LYS A CA 1
ATOM 780 C C . LYS A 1 100 ? -14.634 -2.305 6.891 1.00 96.06 100 LYS A C 1
ATOM 782 O O . LYS A 1 100 ? -14.342 -3.441 7.268 1.00 96.06 100 LYS A O 1
ATOM 787 N N . ILE A 1 101 ? -15.333 -1.466 7.648 1.00 97.25 101 ILE A N 1
ATOM 788 C CA . ILE A 1 101 ? -15.927 -1.832 8.930 1.00 97.25 101 ILE A CA 1
ATOM 789 C C . ILE A 1 101 ? -17.334 -2.367 8.662 1.00 97.25 101 ILE A C 1
ATOM 791 O O . ILE A 1 101 ? -18.158 -1.695 8.054 1.00 97.25 101 ILE A O 1
ATOM 795 N N . ILE A 1 102 ? -17.597 -3.592 9.114 1.00 96.44 102 ILE A N 1
ATOM 796 C CA . ILE A 1 102 ? -18.912 -4.244 8.975 1.00 96.44 102 ILE A CA 1
ATOM 797 C C . ILE A 1 102 ? -19.834 -4.003 10.176 1.00 96.44 102 ILE A C 1
ATOM 799 O O . ILE A 1 102 ? -21.016 -4.321 10.116 1.00 96.44 102 ILE A O 1
ATOM 803 N N . GLU A 1 103 ? -19.268 -3.527 11.281 1.00 97.56 103 GLU A N 1
ATOM 804 C CA . GLU A 1 103 ? -19.984 -3.247 12.522 1.00 97.56 103 GLU A CA 1
ATOM 805 C C . GLU A 1 103 ? -20.588 -1.840 12.478 1.00 97.56 103 GLU A C 1
ATOM 807 O O . GLU A 1 103 ? -20.141 -0.984 11.711 1.00 97.56 103 GLU A O 1
ATOM 812 N N . ASP A 1 104 ? -21.571 -1.581 13.339 1.00 97.88 104 ASP A N 1
ATOM 813 C CA . ASP A 1 104 ? -22.178 -0.256 13.443 1.00 97.88 104 ASP A CA 1
ATOM 814 C C . ASP A 1 104 ? -21.149 0.796 13.895 1.00 97.88 104 ASP A C 1
ATOM 816 O O . ASP A 1 104 ? -20.327 0.555 14.790 1.00 97.88 104 ASP A O 1
ATOM 820 N N . ILE A 1 105 ? -21.223 1.982 13.286 1.00 98.06 105 ILE A N 1
ATOM 821 C CA . ILE A 1 105 ? -20.408 3.151 13.626 1.00 98.06 105 ILE A CA 1
ATOM 822 C C . ILE A 1 105 ? -21.348 4.256 14.100 1.00 98.06 105 ILE A C 1
ATOM 824 O O . ILE A 1 105 ? -22.204 4.716 13.346 1.00 98.06 105 ILE A O 1
ATOM 828 N N . PHE A 1 106 ? -21.168 4.697 15.340 1.00 97.62 106 PHE A N 1
ATOM 829 C CA . PHE A 1 106 ? -22.003 5.716 15.966 1.00 97.62 106 PHE A CA 1
ATOM 830 C C . PHE A 1 106 ? -21.256 7.047 16.012 1.00 97.62 106 PHE A C 1
ATOM 832 O O . PHE A 1 106 ? -20.183 7.120 16.611 1.00 97.62 106 PHE A O 1
ATOM 839 N N . ASP A 1 107 ? -21.824 8.097 15.413 1.00 97.50 107 ASP A N 1
ATOM 840 C CA . ASP A 1 107 ? -21.413 9.473 15.709 1.00 97.50 107 ASP A CA 1
ATOM 841 C C . ASP A 1 107 ? -21.885 9.807 17.128 1.00 97.50 107 ASP A C 1
ATOM 843 O O . ASP A 1 107 ? -23.087 9.900 17.396 1.00 97.50 107 ASP A O 1
ATOM 847 N N . VAL A 1 108 ? -20.933 9.946 18.050 1.00 97.25 108 VAL A N 1
ATOM 848 C CA . VAL A 1 108 ? -21.243 10.139 19.466 1.00 97.25 108 VAL A CA 1
ATOM 849 C C . VAL A 1 108 ? -21.976 11.459 19.692 1.00 97.25 108 VAL A C 1
ATOM 851 O O . VAL A 1 108 ? -22.963 11.481 20.426 1.00 97.25 108 VAL A O 1
ATOM 854 N N . GLN A 1 109 ? -21.555 12.545 19.038 1.00 96.44 109 GLN A N 1
ATOM 855 C CA . GLN A 1 109 ? -22.211 13.847 19.184 1.00 96.44 109 GLN A CA 1
ATOM 856 C C . GLN A 1 109 ? -23.669 13.758 18.723 1.00 96.44 109 GLN A C 1
ATOM 858 O O . GLN A 1 109 ? -24.564 14.205 19.440 1.00 96.44 109 GLN A O 1
ATOM 863 N N . ALA A 1 110 ? -23.915 13.128 17.572 1.00 95.94 110 ALA A N 1
ATOM 864 C CA . ALA A 1 110 ? -25.265 12.977 17.038 1.00 95.94 110 ALA A CA 1
ATOM 865 C C . ALA A 1 110 ? -26.178 12.148 17.962 1.00 95.94 110 ALA A C 1
ATOM 867 O O . ALA A 1 110 ? -27.354 12.482 18.126 1.00 95.94 110 ALA A O 1
ATOM 868 N N . GLU A 1 111 ? -25.661 11.091 18.598 1.00 96.69 111 GLU A N 1
ATOM 869 C CA . GLU A 1 111 ? -26.445 10.284 19.542 1.00 96.69 111 GLU A CA 1
ATOM 870 C C . GLU A 1 111 ? -26.738 11.028 20.861 1.00 96.69 111 GLU A C 1
ATOM 872 O O . GLU A 1 111 ? -27.841 10.891 21.397 1.00 96.69 111 GLU A O 1
ATOM 877 N N . TYR A 1 112 ? -25.822 11.869 21.359 1.00 96.88 112 TYR A N 1
ATOM 878 C CA . TYR A 1 112 ? -26.095 12.760 22.500 1.00 96.88 112 TYR A CA 1
ATOM 879 C C . TYR A 1 112 ? -27.140 13.832 22.157 1.00 96.88 112 TYR A C 1
ATOM 881 O O . TYR A 1 112 ? -28.090 14.024 22.923 1.00 96.88 112 TYR A O 1
ATOM 889 N N . ASP A 1 113 ? -27.022 14.474 20.989 1.00 95.31 113 ASP A N 1
ATOM 890 C CA . ASP A 1 113 ? -27.975 15.486 20.516 1.00 95.31 113 ASP A CA 1
ATOM 891 C C . ASP A 1 113 ? -29.385 14.895 20.388 1.00 95.31 113 ASP A C 1
ATOM 893 O O . ASP A 1 113 ? -30.367 15.467 20.867 1.00 95.31 113 ASP A O 1
ATOM 897 N N . LYS A 1 114 ? -29.482 13.695 19.807 1.00 95.06 114 LYS A N 1
ATOM 898 C CA . LYS A 1 114 ? -30.728 12.930 19.677 1.00 95.06 114 LYS A CA 1
ATOM 899 C C . LYS A 1 114 ? -31.335 12.548 21.027 1.00 95.06 114 LYS A C 1
ATOM 901 O O . LYS A 1 114 ? -32.559 12.519 21.152 1.00 95.06 114 LYS A O 1
ATOM 906 N N . ALA A 1 115 ? -30.508 12.256 22.028 1.00 96.31 115 ALA A N 1
ATOM 907 C CA . ALA A 1 115 ? -30.957 11.953 23.385 1.00 96.31 115 ALA A CA 1
ATOM 908 C C . ALA A 1 115 ? -31.305 13.207 24.209 1.00 96.31 115 ALA A C 1
ATOM 910 O O . ALA A 1 115 ? -31.855 13.078 25.304 1.00 96.31 115 ALA A O 1
ATOM 911 N N . GLY A 1 116 ? -30.998 14.411 23.711 1.00 96.62 116 GLY A N 1
ATOM 912 C CA . GLY A 1 116 ? -31.147 15.653 24.469 1.00 96.62 116 GLY A CA 1
ATOM 913 C C . GLY A 1 116 ? -30.210 15.727 25.679 1.00 96.62 116 GLY A C 1
ATOM 914 O O . GLY A 1 116 ? -30.566 16.334 26.691 1.00 96.62 116 GLY A O 1
ATOM 915 N N . LEU A 1 117 ? -29.042 15.082 25.598 1.00 95.62 117 LEU A N 1
ATOM 916 C CA . LEU A 1 117 ? -28.040 15.033 26.662 1.00 95.62 117 LEU A CA 1
ATOM 917 C C . LEU A 1 117 ? -26.840 15.934 26.323 1.00 95.62 117 LEU A C 1
ATOM 919 O O . LEU A 1 117 ? -26.443 16.014 25.162 1.00 95.62 117 LEU A O 1
ATOM 923 N N . PRO A 1 118 ? -26.219 16.601 27.313 1.00 95.69 118 PRO A N 1
ATOM 924 C CA . PRO A 1 118 ? -25.002 17.369 27.074 1.00 95.69 118 PRO A CA 1
ATOM 925 C C . PRO A 1 118 ? -23.813 16.435 26.805 1.00 95.69 118 PRO A C 1
ATOM 927 O O . PRO A 1 118 ? -23.544 15.542 27.605 1.00 95.69 118 PRO A O 1
ATOM 930 N N . TYR A 1 119 ? -23.069 16.667 25.719 1.00 95.12 119 TYR A N 1
ATOM 931 C CA . TYR A 1 119 ? -21.847 15.917 25.411 1.00 95.12 119 TYR A CA 1
ATOM 932 C C . TYR A 1 119 ? -20.598 16.654 25.910 1.00 95.12 119 TYR A C 1
ATOM 934 O O . TYR A 1 119 ? -20.224 17.705 25.386 1.00 95.12 119 TYR A O 1
ATOM 942 N N . GLY A 1 120 ? -19.937 16.102 26.932 1.00 93.38 120 GLY A N 1
ATOM 943 C CA . GLY A 1 120 ? -18.748 16.704 27.552 1.00 93.38 120 GLY A CA 1
ATOM 944 C C . GLY A 1 120 ? -17.456 16.587 26.734 1.00 93.38 120 GLY A C 1
ATOM 945 O O . GLY A 1 120 ? -16.494 17.300 27.014 1.00 93.38 120 GLY A O 1
ATOM 946 N N . HIS A 1 121 ? -17.435 15.725 25.712 1.00 94.12 121 HIS A N 1
ATOM 947 C CA . HIS A 1 121 ? -16.218 15.324 24.994 1.00 94.12 121 HIS A CA 1
ATOM 948 C C . HIS A 1 121 ? -16.235 15.702 23.504 1.00 94.12 121 HIS A C 1
ATOM 950 O O . HIS A 1 121 ? -15.523 15.115 22.696 1.00 94.12 121 HIS A O 1
ATOM 956 N N . ALA A 1 122 ? -16.987 16.740 23.119 1.00 94.31 122 ALA A N 1
ATOM 957 C CA . ALA A 1 122 ? -17.125 17.168 21.719 1.00 94.31 122 ALA A CA 1
ATOM 958 C C . ALA A 1 122 ? -15.790 17.440 20.989 1.00 94.31 122 ALA A C 1
ATOM 960 O O . ALA A 1 122 ? -15.697 17.290 19.771 1.00 94.31 122 ALA A O 1
ATOM 961 N N . VAL A 1 123 ? -14.728 17.806 21.720 1.00 94.19 123 VAL A N 1
ATOM 962 C CA . VAL A 1 123 ? -13.383 18.021 21.152 1.00 94.19 123 VAL A CA 1
ATOM 963 C C . VAL A 1 123 ? -12.764 16.745 20.571 1.00 94.19 123 VAL A C 1
ATOM 965 O O . VAL A 1 123 ? -11.930 16.824 19.667 1.00 94.19 123 VAL A O 1
ATOM 968 N N . GLU A 1 124 ? -13.172 15.580 21.075 1.00 93.94 124 GLU A N 1
ATOM 969 C CA . GLU A 1 124 ? -12.671 14.282 20.634 1.00 93.94 124 GLU A CA 1
ATOM 970 C C . GLU A 1 124 ? -13.228 13.907 19.262 1.00 93.94 124 GLU A C 1
ATOM 972 O O . GLU A 1 124 ? -12.579 13.151 18.543 1.00 93.94 124 GLU A O 1
ATOM 977 N N . LYS A 1 125 ? -14.377 14.480 18.862 1.00 96.44 125 LYS A N 1
ATOM 978 C CA . LYS A 1 125 ? -15.070 14.179 17.598 1.00 96.44 125 LYS A CA 1
ATOM 979 C C . LYS A 1 125 ? -15.183 12.666 17.388 1.00 96.44 125 LYS A C 1
ATOM 981 O O . LYS A 1 125 ? -14.696 12.117 16.393 1.00 96.44 125 LYS A O 1
ATOM 986 N N . GLU A 1 126 ? -15.689 12.003 18.422 1.00 97.31 126 GLU A N 1
ATOM 987 C CA . GLU A 1 126 ? -15.631 10.558 18.547 1.00 97.31 126 GLU A CA 1
ATOM 988 C C . GLU A 1 126 ? -16.635 9.864 17.625 1.00 97.31 126 GLU A C 1
ATOM 990 O O . GLU A 1 126 ? -17.811 10.226 17.560 1.00 97.31 126 GLU A O 1
ATOM 995 N N . PHE A 1 127 ? -16.155 8.808 16.971 1.00 98.12 127 PHE A N 1
ATOM 996 C CA . PHE A 1 127 ? -16.985 7.778 16.367 1.00 98.12 127 PHE A CA 1
ATOM 997 C C . PHE A 1 127 ? -16.736 6.465 17.109 1.00 98.12 127 PHE A C 1
ATOM 999 O O . PHE A 1 127 ? -15.610 5.954 17.131 1.00 98.12 127 PHE A O 1
ATOM 1006 N N . ALA A 1 128 ? -17.776 5.907 17.716 1.00 98.12 128 ALA A N 1
ATOM 1007 C CA . ALA A 1 128 ? -17.685 4.645 18.435 1.00 98.12 128 ALA A CA 1
ATOM 1008 C C . ALA A 1 128 ? -17.995 3.492 17.478 1.00 98.12 128 ALA A C 1
ATOM 1010 O O . ALA A 1 128 ? -19.082 3.428 16.906 1.00 98.12 128 ALA A O 1
ATOM 1011 N N . VAL A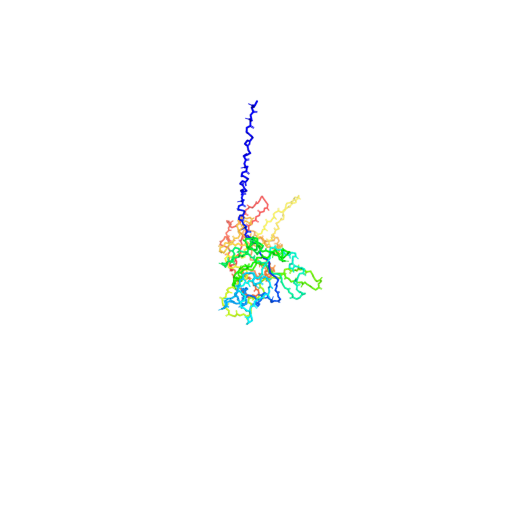 1 129 ? -17.049 2.569 17.299 1.00 98.38 129 VAL A N 1
ATOM 1012 C CA . VAL A 1 129 ? -17.255 1.380 16.459 1.00 98.38 129 VAL A CA 1
ATOM 1013 C C . VAL A 1 129 ? -17.662 0.198 17.328 1.00 98.38 129 VAL A C 1
ATOM 1015 O O . VAL A 1 129 ? -16.981 -0.116 18.307 1.00 98.38 129 VAL A O 1
ATOM 1018 N N . GLY A 1 130 ? -18.746 -0.486 16.974 1.00 97.75 130 GLY A N 1
ATOM 1019 C CA . GLY A 1 130 ? -19.184 -1.688 17.677 1.00 97.75 130 GLY A CA 1
ATOM 1020 C C . GLY A 1 130 ? -18.194 -2.845 17.523 1.00 97.75 130 GLY A C 1
ATOM 1021 O O . GLY A 1 130 ? -17.663 -3.071 16.448 1.00 97.75 130 GLY A O 1
ATOM 1022 N N . LYS A 1 131 ? -17.971 -3.604 18.602 1.00 97.06 131 LYS A N 1
ATOM 1023 C CA . LYS A 1 131 ? -17.296 -4.915 18.705 1.00 97.06 131 LYS A CA 1
ATOM 1024 C C . LYS A 1 131 ? -15.897 -5.046 18.103 1.00 97.06 131 LYS A C 1
ATOM 1026 O O . LYS A 1 131 ? -14.973 -5.421 18.831 1.00 97.06 131 LYS A O 1
ATOM 1031 N N . SER A 1 132 ? -15.723 -4.862 16.798 1.00 98.12 132 SER A N 1
ATOM 1032 C CA . SER A 1 132 ? -14.449 -5.065 16.125 1.00 98.12 132 SER A CA 1
ATOM 1033 C C . SER A 1 132 ? -14.201 -4.164 14.921 1.00 98.12 132 SER A C 1
ATOM 1035 O O . SER A 1 132 ? -15.098 -3.828 14.163 1.00 98.12 132 SER A O 1
ATOM 1037 N N . ILE A 1 133 ? -12.929 -3.830 14.722 1.00 98.38 133 ILE A N 1
ATOM 1038 C CA . ILE A 1 133 ? -12.421 -3.208 13.500 1.00 98.38 133 ILE A CA 1
ATOM 1039 C C . ILE A 1 133 ? -11.444 -4.214 12.892 1.00 98.38 133 ILE A C 1
ATOM 1041 O O . ILE A 1 133 ? -10.444 -4.516 13.553 1.00 98.38 133 ILE A O 1
ATOM 1045 N N . PRO A 1 134 ? -11.708 -4.755 11.691 1.00 97.06 134 PRO A N 1
ATOM 1046 C CA . PRO A 1 134 ? -10.846 -5.763 11.085 1.00 97.06 134 PRO A CA 1
ATOM 1047 C C . PRO A 1 134 ? -9.467 -5.184 10.738 1.00 97.06 134 PRO A C 1
ATOM 1049 O O . PRO A 1 134 ? -9.318 -3.978 10.524 1.00 97.06 134 PRO A O 1
ATOM 1052 N N . TRP A 1 135 ? -8.437 -6.033 10.678 1.00 95.00 135 TRP A N 1
ATOM 1053 C CA . TRP A 1 135 ? -7.083 -5.595 10.312 1.00 95.00 135 TRP A CA 1
ATOM 1054 C C . TRP A 1 135 ? -7.050 -4.950 8.919 1.00 95.00 135 TRP A C 1
ATOM 1056 O O . TRP A 1 135 ? -6.331 -3.979 8.699 1.00 95.00 135 TRP A O 1
ATOM 1066 N N . GLU A 1 136 ? -7.881 -5.440 8.005 1.00 92.69 136 GLU A N 1
ATOM 1067 C CA . GLU A 1 136 ? -8.021 -4.983 6.624 1.00 92.69 136 GLU A CA 1
ATOM 1068 C C . GLU A 1 136 ? -8.488 -3.523 6.523 1.00 92.69 136 GLU A C 1
ATOM 1070 O O . GLU A 1 136 ? -8.211 -2.858 5.517 1.00 92.69 136 GLU A O 1
ATOM 1075 N N . ALA A 1 137 ? -9.165 -3.015 7.561 1.00 96.19 137 ALA A N 1
ATOM 1076 C CA . ALA A 1 137 ? -9.552 -1.613 7.667 1.00 96.19 137 ALA A CA 1
ATOM 1077 C C . ALA A 1 137 ? -8.359 -0.699 7.993 1.00 96.19 137 ALA A C 1
ATOM 1079 O O . ALA A 1 137 ? -8.418 0.497 7.733 1.00 96.19 137 ALA A O 1
ATOM 1080 N N . ILE A 1 138 ? -7.250 -1.220 8.524 1.00 96.62 138 ILE A N 1
ATOM 1081 C CA . ILE A 1 138 ? -6.086 -0.410 8.900 1.00 96.62 138 ILE A CA 1
ATOM 1082 C C . ILE A 1 138 ? -5.209 -0.159 7.670 1.00 96.62 138 ILE A C 1
ATOM 1084 O O . ILE A 1 138 ? -4.501 -1.042 7.191 1.00 96.62 138 ILE A O 1
ATOM 1088 N N . THR A 1 139 ? -5.200 1.080 7.183 1.00 93.75 139 THR A N 1
ATOM 1089 C CA . THR A 1 139 ? -4.492 1.463 5.947 1.00 93.75 139 THR A CA 1
ATOM 1090 C C . THR A 1 139 ? -3.116 2.070 6.200 1.00 93.75 139 THR A C 1
ATOM 1092 O O . THR A 1 139 ? -2.239 2.028 5.335 1.00 93.75 139 THR A O 1
ATOM 1095 N N . LYS A 1 140 ? -2.893 2.646 7.387 1.00 94.62 140 LYS A N 1
ATOM 1096 C CA . LYS A 1 140 ? -1.636 3.320 7.741 1.00 94.62 140 LYS A CA 1
ATOM 1097 C C . LYS A 1 140 ? -1.440 3.368 9.250 1.00 94.62 140 LYS A C 1
ATOM 1099 O O . LYS A 1 140 ? -2.397 3.473 10.012 1.00 94.62 140 LYS A O 1
ATOM 1104 N N . VAL A 1 141 ? -0.180 3.348 9.685 1.00 95.19 141 VAL A N 1
ATOM 1105 C CA . VAL A 1 141 ? 0.190 3.526 11.097 1.00 95.19 141 VAL A CA 1
ATOM 1106 C C . VAL A 1 141 ? 1.293 4.568 11.215 1.00 95.19 141 VAL A C 1
ATOM 1108 O O . VAL A 1 141 ? 2.274 4.523 10.473 1.00 95.19 141 VAL A O 1
ATOM 1111 N N . LEU A 1 142 ? 1.146 5.494 12.160 1.00 95.31 142 LEU A N 1
ATOM 1112 C CA . LEU A 1 142 ? 2.178 6.456 12.542 1.00 95.31 142 LEU A CA 1
ATOM 1113 C C . LEU A 1 142 ? 2.779 6.092 13.902 1.00 95.31 142 LEU A C 1
ATOM 1115 O O . LEU A 1 142 ? 2.067 5.644 14.801 1.00 95.31 142 LEU A O 1
ATOM 1119 N N . LYS A 1 143 ? 4.076 6.359 14.072 1.00 95.56 143 LYS A N 1
ATOM 1120 C CA . LYS A 1 143 ? 4.759 6.408 15.376 1.00 95.56 143 LYS A CA 1
ATOM 1121 C C . LYS A 1 143 ? 5.593 7.677 15.482 1.00 95.56 143 LYS A C 1
ATOM 1123 O O . LYS A 1 143 ? 5.963 8.241 14.454 1.00 95.56 143 LYS A O 1
ATOM 1128 N N . LYS A 1 144 ? 5.942 8.088 16.699 1.00 95.69 144 LYS A N 1
ATOM 1129 C CA . LYS A 1 144 ? 6.979 9.104 16.893 1.00 95.69 144 LYS A CA 1
ATOM 1130 C C . LYS A 1 144 ? 8.361 8.518 16.570 1.00 95.69 144 LYS A C 1
ATOM 1132 O O . LYS A 1 144 ? 8.647 7.372 16.925 1.00 95.69 144 LYS A O 1
ATOM 1137 N N . ASN A 1 145 ? 9.190 9.270 15.849 1.00 93.19 145 ASN A N 1
ATOM 1138 C CA . ASN A 1 145 ? 10.624 9.000 15.725 1.00 93.19 145 ASN A CA 1
ATOM 1139 C C . ASN A 1 145 ? 11.378 9.546 16.957 1.00 93.19 145 ASN A C 1
ATOM 1141 O O . ASN A 1 145 ? 10.768 10.097 17.872 1.00 93.19 145 ASN A O 1
ATOM 1145 N N . GLU A 1 146 ? 12.707 9.428 16.976 1.00 93.25 146 GLU A N 1
ATOM 1146 C CA . GLU A 1 146 ? 13.559 9.934 18.070 1.00 93.25 146 GLU A CA 1
ATOM 1147 C C . GLU A 1 146 ? 13.468 11.458 18.271 1.00 93.25 146 GLU A C 1
ATOM 1149 O O . GLU A 1 146 ? 13.794 11.961 19.340 1.00 93.25 146 GLU A O 1
ATOM 1154 N N . LYS A 1 147 ? 12.985 12.198 17.266 1.00 94.75 147 LYS A N 1
ATOM 1155 C CA . LYS A 1 147 ? 12.755 13.649 17.323 1.00 94.75 147 LYS A CA 1
ATOM 1156 C C . LYS A 1 147 ? 11.338 14.014 17.781 1.00 94.75 147 LYS A C 1
ATOM 1158 O O . LYS A 1 147 ? 10.980 15.187 17.787 1.00 94.75 147 LYS A O 1
ATOM 1163 N N . GLY A 1 148 ? 10.510 13.027 18.126 1.00 94.12 148 GLY A N 1
ATOM 1164 C CA . GLY A 1 148 ? 9.108 13.231 18.494 1.00 94.12 148 GLY A CA 1
ATOM 1165 C C . GLY A 1 148 ? 8.170 13.487 17.307 1.00 94.12 148 GLY A C 1
ATOM 1166 O O . GLY A 1 148 ? 6.989 13.770 17.514 1.00 94.12 148 GLY A O 1
ATOM 1167 N N . GLU A 1 149 ? 8.654 13.370 16.069 1.00 95.12 149 GLU A N 1
ATOM 1168 C CA . GLU A 1 149 ? 7.870 13.610 14.858 1.00 95.12 149 GLU A CA 1
ATOM 1169 C C . GLU A 1 149 ? 7.077 12.360 14.472 1.00 95.12 149 GLU A C 1
ATOM 1171 O O . GLU A 1 149 ? 7.592 11.240 14.497 1.00 95.12 149 GLU A O 1
ATOM 1176 N N . TRP A 1 150 ? 5.824 12.545 14.060 1.00 94.75 150 TRP A N 1
ATOM 1177 C CA . TRP A 1 150 ? 4.980 11.453 13.586 1.00 94.75 150 TRP A CA 1
ATOM 1178 C C . TRP A 1 150 ? 5.402 10.992 12.188 1.00 94.75 150 TRP A C 1
ATOM 1180 O O . TRP A 1 150 ? 5.162 11.688 11.203 1.00 94.75 150 TRP A O 1
ATOM 1190 N N . VAL A 1 151 ? 5.963 9.789 12.098 1.00 94.81 151 VAL A N 1
ATOM 1191 C CA . VAL A 1 151 ? 6.418 9.169 10.848 1.00 94.81 151 VAL A CA 1
ATOM 1192 C C . VAL A 1 151 ? 5.629 7.892 10.539 1.00 94.81 151 VAL A C 1
ATOM 1194 O O . VAL A 1 151 ? 5.245 7.167 11.465 1.00 94.81 151 VAL A O 1
ATOM 1197 N N . PRO A 1 152 ? 5.363 7.590 9.254 1.00 94.00 152 PRO A N 1
ATOM 1198 C CA . PRO A 1 152 ? 4.704 6.350 8.870 1.00 94.00 152 PRO A CA 1
ATOM 1199 C C . PRO A 1 152 ? 5.587 5.131 9.153 1.00 94.00 152 PRO A C 1
ATOM 1201 O O . PRO A 1 152 ? 6.798 5.153 8.938 1.00 94.00 152 PRO A O 1
ATOM 1204 N N . ILE A 1 153 ? 4.962 4.047 9.608 1.00 88.44 153 ILE A N 1
ATOM 1205 C CA . ILE A 1 153 ? 5.582 2.724 9.703 1.00 88.44 153 ILE A CA 1
ATOM 1206 C C . ILE A 1 153 ? 5.137 1.916 8.487 1.00 88.44 153 ILE A C 1
ATOM 1208 O O . ILE A 1 153 ? 3.945 1.871 8.179 1.00 88.44 153 ILE A O 1
ATOM 1212 N N . LYS A 1 154 ? 6.077 1.242 7.818 1.00 80.25 154 LYS A N 1
ATOM 1213 C CA . LYS A 1 154 ? 5.735 0.249 6.796 1.00 80.25 154 LYS A CA 1
ATOM 1214 C C . LYS A 1 154 ? 4.949 -0.887 7.458 1.00 80.25 154 LYS A C 1
ATOM 1216 O O . LYS A 1 154 ? 5.468 -1.582 8.327 1.00 80.25 154 LYS A O 1
ATOM 1221 N N . LEU A 1 155 ? 3.698 -1.079 7.044 1.00 72.50 155 LEU A N 1
ATOM 1222 C CA . LEU A 1 155 ? 2.848 -2.176 7.523 1.00 72.50 155 LEU A CA 1
ATOM 1223 C C . LEU A 1 155 ? 3.327 -3.560 7.037 1.00 72.50 155 LEU A C 1
ATOM 1225 O O . LEU A 1 155 ? 2.871 -4.578 7.554 1.00 72.50 155 LEU A O 1
ATOM 1229 N N . SER A 1 156 ? 4.290 -3.599 6.108 1.00 55.59 156 SER A N 1
ATOM 1230 C CA . SER A 1 156 ? 4.842 -4.819 5.509 1.00 55.59 156 SER A CA 1
ATOM 1231 C C . SER A 1 156 ? 5.733 -5.653 6.441 1.00 55.59 156 SER A C 1
ATOM 1233 O O . SER A 1 156 ? 6.088 -6.764 6.085 1.00 55.59 156 SER A O 1
ATOM 1235 N N . THR A 1 157 ? 6.095 -5.173 7.638 1.00 46.28 157 THR A N 1
ATOM 1236 C CA . THR A 1 157 ? 7.111 -5.829 8.497 1.00 46.28 157 THR A CA 1
ATOM 1237 C C . THR A 1 157 ? 6.537 -6.683 9.640 1.00 46.28 157 THR A C 1
ATOM 1239 O O . THR A 1 157 ? 7.260 -7.059 10.556 1.00 46.28 157 THR A O 1
ATOM 1242 N N . TYR A 1 158 ? 5.236 -6.988 9.644 1.00 46.78 158 TYR A N 1
ATOM 1243 C CA . TYR A 1 158 ? 4.596 -7.721 10.752 1.00 46.78 158 TYR A CA 1
ATOM 1244 C C . TYR A 1 158 ? 3.941 -9.052 10.350 1.00 46.78 158 TYR A C 1
ATOM 1246 O O . TYR A 1 158 ? 3.173 -9.610 11.128 1.00 46.78 158 TYR A O 1
ATOM 1254 N N . ALA A 1 159 ? 4.238 -9.579 9.158 1.00 42.88 159 ALA A N 1
ATOM 1255 C CA . ALA A 1 159 ? 3.788 -10.905 8.718 1.00 42.88 159 ALA A CA 1
ATOM 1256 C C . ALA A 1 159 ? 4.704 -12.061 9.180 1.00 42.88 159 ALA A C 1
ATOM 1258 O O . ALA A 1 159 ? 4.250 -13.191 9.279 1.00 42.88 159 ALA A O 1
ATOM 1259 N N . THR A 1 160 ? 5.953 -11.793 9.563 1.00 41.78 160 THR A N 1
ATOM 1260 C CA . THR A 1 160 ? 6.997 -12.831 9.685 1.00 41.78 160 THR A CA 1
ATOM 1261 C C . THR A 1 160 ? 6.996 -13.639 10.999 1.00 41.78 160 THR A C 1
ATOM 1263 O O . THR A 1 160 ? 7.996 -14.264 11.326 1.00 41.78 160 THR A O 1
ATOM 1266 N N . LEU A 1 161 ? 5.939 -13.634 11.823 1.00 40.50 161 LEU A N 1
ATOM 1267 C CA . LEU A 1 161 ? 6.023 -14.266 13.161 1.00 40.50 161 LEU A CA 1
ATOM 1268 C C . LEU A 1 161 ? 4.820 -15.087 13.629 1.00 40.50 161 LEU A C 1
ATOM 1270 O O . LEU A 1 161 ? 4.818 -15.522 14.779 1.00 40.50 161 LEU A O 1
ATOM 1274 N N . VAL A 1 162 ? 3.824 -15.355 12.790 1.00 42.06 162 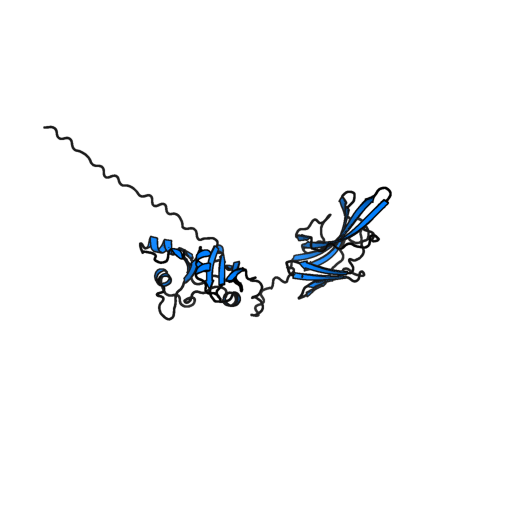VAL A N 1
ATOM 1275 C CA . VAL A 1 162 ? 2.827 -16.383 13.121 1.00 42.06 162 VAL A CA 1
ATOM 1276 C C . VAL A 1 162 ? 2.489 -17.117 11.836 1.00 42.06 162 VAL A C 1
ATOM 1278 O O . VAL A 1 162 ? 1.887 -16.530 10.946 1.00 42.06 162 VAL A O 1
ATOM 1281 N N . GLY A 1 163 ? 2.962 -18.362 11.730 1.00 39.84 163 GLY A N 1
ATOM 1282 C CA . GLY A 1 163 ? 2.849 -19.242 10.565 1.00 39.84 163 GLY A CA 1
ATOM 1283 C C . GLY A 1 163 ? 1.411 -19.599 10.197 1.00 39.84 163 GLY A C 1
ATOM 1284 O O . GLY A 1 163 ? 0.981 -20.733 10.379 1.00 39.84 163 GLY A O 1
ATOM 1285 N N . ALA A 1 164 ? 0.684 -18.623 9.672 1.00 37.81 164 ALA A N 1
ATOM 1286 C CA . ALA A 1 164 ? -0.417 -18.843 8.763 1.00 37.81 164 ALA A CA 1
ATOM 1287 C C . ALA A 1 164 ? 0.114 -18.549 7.359 1.00 37.81 164 ALA A C 1
ATOM 1289 O O . ALA A 1 164 ? 0.630 -17.458 7.115 1.00 37.81 164 ALA A O 1
ATOM 1290 N N . ASP A 1 165 ? -0.002 -19.527 6.464 1.00 39.56 165 ASP A N 1
ATOM 1291 C CA . ASP A 1 165 ? 0.157 -19.363 5.023 1.00 39.56 165 ASP A CA 1
ATOM 1292 C C . ASP A 1 165 ? -0.833 -18.299 4.519 1.00 39.56 165 ASP A C 1
ATOM 1294 O O . ASP A 1 165 ? -1.958 -18.580 4.113 1.00 39.56 165 ASP A O 1
ATOM 1298 N N . ILE A 1 166 ? -0.414 -17.043 4.585 1.00 41.94 166 ILE A N 1
ATOM 1299 C CA . ILE A 1 166 ? -0.986 -15.913 3.867 1.00 41.94 166 ILE A CA 1
ATOM 1300 C C . ILE A 1 166 ? 0.182 -15.343 3.093 1.00 41.94 166 ILE A C 1
ATOM 1302 O O . ILE A 1 166 ? 1.078 -14.752 3.691 1.00 41.94 166 ILE A O 1
ATOM 1306 N N . PHE A 1 167 ? 0.172 -15.624 1.788 1.00 42.03 167 PHE A N 1
ATOM 1307 C CA . PHE A 1 167 ? 1.092 -15.126 0.776 1.00 42.03 167 PHE A CA 1
ATOM 1308 C C . PHE A 1 167 ? 1.650 -13.762 1.191 1.00 42.03 167 PHE A C 1
ATOM 1310 O O . PHE A 1 167 ? 0.952 -12.749 1.121 1.00 42.03 167 PHE A O 1
ATOM 1317 N N . GLU A 1 168 ? 2.916 -13.728 1.622 1.00 47.44 168 GLU A N 1
ATOM 1318 C CA . GLU A 1 168 ? 3.716 -12.549 1.326 1.00 47.44 168 GLU A CA 1
ATOM 1319 C C . GLU A 1 168 ? 3.490 -12.307 -0.166 1.00 47.44 168 GLU A C 1
ATOM 1321 O O . GLU A 1 168 ? 3.559 -13.263 -0.949 1.00 47.44 168 GLU A O 1
ATOM 1326 N N . ASP A 1 169 ? 3.113 -11.088 -0.561 1.00 54.56 169 ASP A N 1
ATOM 1327 C CA . ASP A 1 169 ? 3.247 -10.697 -1.959 1.00 54.56 169 ASP A CA 1
ATOM 1328 C C . ASP A 1 169 ? 4.732 -10.875 -2.245 1.00 54.56 169 ASP A C 1
ATOM 1330 O O . ASP A 1 169 ? 5.532 -10.006 -1.902 1.00 54.56 169 ASP A O 1
ATOM 1334 N N . VAL A 1 170 ? 5.103 -12.074 -2.711 1.00 62.62 170 VAL A N 1
ATOM 1335 C CA . VAL A 1 170 ? 6.480 -12.464 -2.959 1.00 62.62 170 VAL A CA 1
ATOM 1336 C C . VAL A 1 170 ? 6.915 -11.480 -4.005 1.00 62.62 170 VAL A C 1
ATOM 1338 O O . VAL A 1 170 ? 6.458 -11.552 -5.146 1.00 62.62 170 VAL A O 1
ATOM 1341 N N . LYS A 1 171 ? 7.710 -10.508 -3.583 1.00 75.81 171 LYS A N 1
ATOM 1342 C CA . LYS A 1 171 ? 8.185 -9.501 -4.490 1.00 75.81 171 LYS A CA 1
ATOM 1343 C C . LYS A 1 171 ? 9.332 -10.098 -5.307 1.00 75.81 171 LYS A C 1
ATOM 1345 O O . LYS A 1 171 ? 9.968 -11.087 -4.922 1.00 75.81 171 LYS A O 1
ATOM 1350 N N . PRO A 1 172 ? 9.478 -9.656 -6.552 1.00 80.31 172 PRO A N 1
ATOM 1351 C CA . PRO A 1 172 ? 8.489 -8.874 -7.292 1.00 80.31 172 PRO A CA 1
ATOM 1352 C C . PRO A 1 172 ? 7.193 -9.671 -7.594 1.00 80.31 172 PRO A C 1
ATOM 1354 O O . PRO A 1 172 ? 7.238 -10.874 -7.831 1.00 80.31 172 PRO A O 1
ATOM 1357 N N . SER A 1 173 ? 6.029 -9.025 -7.495 1.00 82.44 173 SER A N 1
ATOM 1358 C CA . SER A 1 173 ? 4.724 -9.693 -7.423 1.00 82.44 173 SER A CA 1
ATOM 1359 C C . SER A 1 173 ? 4.441 -10.627 -8.604 1.00 82.44 173 SER A C 1
ATOM 1361 O O . SER A 1 173 ? 4.831 -10.361 -9.743 1.00 82.44 173 SER A O 1
ATOM 1363 N N . LYS A 1 174 ? 3.734 -11.734 -8.330 1.00 84.81 174 LYS A N 1
ATOM 1364 C CA . LYS A 1 174 ? 3.367 -12.704 -9.368 1.00 84.81 174 LYS A CA 1
ATOM 1365 C C . LYS A 1 174 ? 2.544 -12.044 -10.469 1.00 84.81 174 LYS A C 1
ATOM 1367 O O . LYS A 1 174 ? 1.602 -11.313 -10.173 1.00 84.81 174 LYS A O 1
ATOM 1372 N N . GLY A 1 175 ? 2.813 -12.395 -11.723 1.00 88.12 175 GLY A N 1
ATOM 1373 C CA . GLY A 1 175 ? 2.056 -11.867 -12.869 1.00 88.12 175 GLY A CA 1
ATOM 1374 C C . GLY A 1 175 ? 2.796 -10.790 -13.657 1.00 88.12 175 GLY A C 1
ATOM 1375 O O . GLY A 1 175 ? 2.296 -10.346 -14.694 1.00 88.12 175 GLY A O 1
ATOM 1376 N N . TRP A 1 176 ? 4.018 -10.475 -13.239 1.00 94.19 176 TRP A N 1
ATOM 1377 C CA . TRP A 1 176 ? 4.946 -9.606 -13.945 1.00 94.19 176 TRP A CA 1
ATOM 1378 C C . TRP A 1 176 ? 6.181 -10.371 -14.436 1.00 94.19 176 TRP A C 1
ATOM 1380 O O . TRP A 1 176 ? 6.441 -11.516 -14.070 1.00 94.19 176 TRP A O 1
ATOM 1390 N N . ALA A 1 177 ? 6.952 -9.724 -15.291 1.00 96.50 177 ALA A N 1
ATOM 1391 C CA . ALA A 1 177 ? 8.223 -10.199 -15.782 1.00 96.50 177 ALA A CA 1
ATOM 1392 C C . ALA A 1 177 ? 9.227 -9.049 -15.815 1.00 96.50 177 ALA A C 1
ATOM 1394 O O . ALA A 1 177 ? 8.868 -7.885 -15.997 1.00 96.50 177 ALA A O 1
ATOM 1395 N N . LEU A 1 178 ? 10.505 -9.383 -15.666 1.00 97.69 178 LEU A N 1
ATOM 1396 C CA . LEU A 1 178 ? 11.595 -8.515 -16.096 1.00 97.69 178 LEU A CA 1
ATOM 1397 C C . LEU A 1 178 ? 11.759 -8.721 -17.596 1.00 97.69 178 LEU A C 1
ATOM 1399 O O . LEU A 1 178 ? 11.912 -9.859 -18.018 1.00 97.69 178 LEU A O 1
ATOM 1403 N N . SER A 1 179 ? 11.802 -7.658 -18.389 1.00 97.94 179 SER A N 1
ATOM 1404 C CA . SER A 1 179 ? 12.200 -7.714 -19.792 1.00 97.94 179 SER A CA 1
ATOM 1405 C C . SER A 1 179 ? 13.435 -6.853 -20.032 1.00 97.94 179 SER A C 1
ATOM 1407 O O . SER A 1 179 ? 13.534 -5.731 -19.534 1.00 97.94 179 SER A O 1
ATOM 1409 N N . ILE A 1 180 ? 14.395 -7.391 -20.782 1.00 98.06 180 ILE A N 1
ATOM 1410 C CA . ILE A 1 180 ? 15.662 -6.730 -21.096 1.00 98.06 180 ILE A CA 1
ATOM 1411 C C . ILE A 1 180 ? 15.740 -6.534 -22.603 1.00 98.06 180 ILE A C 1
ATOM 1413 O O . ILE A 1 180 ? 15.596 -7.487 -23.376 1.00 98.06 180 ILE A O 1
ATOM 1417 N N . ALA A 1 181 ? 16.000 -5.297 -23.014 1.00 98.00 181 ALA A N 1
ATOM 1418 C CA . ALA A 1 181 ? 16.115 -4.925 -24.413 1.00 98.00 181 ALA A CA 1
ATOM 1419 C C . ALA A 1 181 ? 17.417 -4.181 -24.690 1.00 98.00 181 ALA A C 1
ATOM 1421 O O . ALA A 1 181 ? 17.900 -3.393 -23.870 1.00 98.00 181 ALA A O 1
ATOM 1422 N N . MET A 1 182 ? 17.963 -4.416 -25.879 1.00 97.56 182 MET A N 1
ATOM 1423 C CA . MET A 1 182 ? 19.050 -3.618 -26.415 1.00 97.56 182 MET A CA 1
ATOM 1424 C C . MET A 1 182 ? 18.473 -2.417 -27.158 1.00 97.56 182 MET A C 1
ATOM 1426 O O . MET A 1 182 ? 17.611 -2.565 -28.026 1.00 97.56 182 MET A O 1
ATOM 1430 N N . VAL A 1 183 ? 18.984 -1.231 -26.846 1.00 97.44 183 VAL A N 1
ATOM 1431 C CA . VAL A 1 183 ? 18.686 -0.003 -27.584 1.00 97.44 183 VAL A CA 1
ATOM 1432 C C . VAL A 1 183 ? 19.934 0.456 -28.311 1.00 97.44 183 VAL A C 1
ATOM 1434 O O . VAL A 1 183 ? 20.978 0.664 -27.691 1.00 97.44 183 VAL A O 1
ATOM 1437 N N . SER A 1 184 ? 19.811 0.649 -29.620 1.00 96.75 184 SER A N 1
ATOM 1438 C CA . SER A 1 184 ? 20.890 1.110 -30.485 1.00 96.75 184 SER A CA 1
ATOM 1439 C C . SER A 1 184 ? 20.574 2.486 -31.034 1.00 96.75 184 SER A C 1
ATOM 1441 O O . SER A 1 184 ? 19.534 2.704 -31.649 1.00 96.75 184 SER A O 1
ATOM 1443 N N . MET A 1 185 ? 21.497 3.419 -30.828 1.00 96.06 185 MET A N 1
ATOM 1444 C CA . MET A 1 185 ? 21.377 4.796 -31.283 1.00 96.06 185 MET A CA 1
ATOM 1445 C C . MET A 1 185 ? 22.508 5.141 -32.246 1.00 96.06 185 MET A C 1
ATOM 1447 O O . MET A 1 185 ? 23.689 5.073 -31.892 1.00 96.06 185 MET A O 1
ATOM 1451 N N . VAL A 1 186 ? 22.148 5.553 -33.458 1.00 94.75 186 VAL A N 1
ATOM 1452 C CA . VAL A 1 186 ? 23.090 6.042 -34.466 1.00 94.75 186 VAL A CA 1
ATOM 1453 C C . VAL A 1 186 ? 23.358 7.520 -34.216 1.00 94.75 186 VAL A C 1
ATOM 1455 O O . VAL A 1 186 ? 22.485 8.368 -34.387 1.00 94.75 186 VAL A O 1
ATOM 1458 N N . ASN A 1 187 ? 24.590 7.843 -33.845 1.00 92.06 187 ASN A N 1
ATOM 1459 C CA . ASN A 1 187 ? 25.056 9.219 -33.752 1.00 92.06 187 ASN A CA 1
ATOM 1460 C C . ASN A 1 187 ? 25.852 9.547 -35.016 1.00 92.06 187 ASN A C 1
ATOM 1462 O O . ASN A 1 187 ? 26.812 8.857 -35.352 1.00 92.06 187 ASN A O 1
ATOM 1466 N N . SER A 1 188 ? 25.426 10.578 -35.742 1.00 91.00 188 SER A N 1
ATOM 1467 C CA . SER A 1 188 ? 26.110 11.045 -36.950 1.00 91.00 188 SER A CA 1
ATOM 1468 C C . SER A 1 188 ? 26.868 12.328 -36.640 1.00 91.00 188 SER A C 1
ATOM 1470 O O . SER A 1 188 ? 26.271 13.307 -36.195 1.00 91.00 188 SER A O 1
ATOM 1472 N N . TYR A 1 189 ? 28.163 12.327 -36.926 1.00 89.75 189 TYR A N 1
ATOM 1473 C CA . TYR A 1 189 ? 29.027 13.503 -36.925 1.00 89.75 189 TYR A CA 1
ATOM 1474 C C . TYR A 1 189 ? 29.498 13.759 -38.364 1.00 89.75 189 TYR A C 1
ATOM 1476 O O . TYR A 1 189 ? 29.404 12.879 -39.219 1.00 89.75 189 TYR A O 1
ATOM 1484 N N . SER A 1 190 ? 29.975 14.964 -38.678 1.00 88.00 190 SER A N 1
ATOM 1485 C CA . SER A 1 190 ? 30.408 15.333 -40.035 1.00 88.00 190 SER A CA 1
ATOM 1486 C C . SER A 1 190 ? 31.472 14.360 -40.574 1.00 88.00 190 SER A C 1
ATOM 1488 O O . SER A 1 190 ? 32.641 14.456 -40.207 1.00 88.00 190 SER A O 1
ATOM 1490 N N . GLY A 1 191 ? 31.057 13.416 -41.427 1.00 88.62 191 GLY A N 1
ATOM 1491 C CA . GLY A 1 191 ? 31.925 12.416 -42.059 1.00 88.62 191 GLY A CA 1
ATOM 1492 C C . GLY A 1 191 ? 32.026 11.054 -41.357 1.00 88.62 191 GLY A C 1
ATOM 1493 O O . GLY A 1 191 ? 32.740 10.192 -41.858 1.00 88.62 191 GLY A O 1
ATOM 1494 N N . SER A 1 192 ? 31.330 10.817 -40.237 1.00 89.44 192 SER A N 1
ATOM 1495 C CA . SER A 1 192 ? 31.314 9.499 -39.577 1.00 89.44 192 SER A CA 1
ATOM 1496 C C . SER A 1 192 ? 30.004 9.213 -38.837 1.00 89.44 192 SER A C 1
ATOM 1498 O O . SER A 1 192 ? 29.287 10.122 -38.420 1.00 89.44 192 SER A O 1
ATOM 1500 N N . ALA A 1 193 ? 29.680 7.932 -38.668 1.00 90.06 193 ALA A N 1
ATOM 1501 C CA . ALA A 1 193 ? 28.572 7.486 -37.835 1.00 90.06 193 ALA A CA 1
ATOM 1502 C C . ALA A 1 193 ? 29.085 6.479 -36.805 1.00 90.06 193 ALA A C 1
ATOM 1504 O O . ALA A 1 193 ? 29.858 5.584 -37.145 1.00 90.06 193 ALA A O 1
ATOM 1505 N N . ASN A 1 194 ? 28.649 6.619 -35.556 1.00 91.25 194 ASN A N 1
ATOM 1506 C CA . ASN A 1 194 ? 28.922 5.659 -34.495 1.00 91.25 194 ASN A CA 1
ATOM 1507 C C . ASN A 1 194 ? 27.608 5.144 -33.908 1.00 91.25 194 ASN A C 1
ATOM 1509 O O . ASN A 1 194 ? 26.691 5.914 -33.617 1.00 91.25 194 ASN A O 1
ATOM 1513 N N . ILE A 1 195 ? 27.534 3.833 -33.708 1.00 92.94 195 ILE A N 1
ATOM 1514 C CA . ILE A 1 195 ? 26.397 3.186 -33.058 1.00 92.94 195 ILE A CA 1
ATOM 1515 C C . ILE A 1 195 ? 26.716 3.081 -31.568 1.00 92.94 195 ILE A C 1
ATOM 1517 O O . ILE A 1 195 ? 27.801 2.641 -31.185 1.00 92.94 195 ILE A O 1
ATOM 1521 N N . ARG A 1 196 ? 25.794 3.534 -30.721 1.00 94.88 196 ARG A N 1
ATOM 1522 C CA . ARG A 1 196 ? 25.851 3.326 -29.272 1.00 94.88 196 ARG A CA 1
ATOM 1523 C C . ARG A 1 196 ? 24.776 2.332 -28.890 1.00 94.88 196 ARG A C 1
ATOM 1525 O O . ARG A 1 196 ? 23.605 2.598 -29.134 1.00 94.88 196 ARG A O 1
ATOM 1532 N N . ASN A 1 197 ? 25.189 1.229 -28.286 1.00 96.38 197 ASN A N 1
ATOM 1533 C CA . ASN A 1 197 ? 24.290 0.209 -27.769 1.00 96.38 197 ASN A CA 1
ATOM 1534 C C . ASN A 1 197 ? 24.170 0.377 -26.251 1.00 96.38 197 ASN A C 1
ATOM 1536 O O . ASN A 1 197 ? 25.143 0.752 -25.592 1.00 96.38 197 ASN A O 1
ATOM 1540 N N . ALA A 1 198 ? 22.994 0.115 -25.695 1.00 97.31 198 ALA A N 1
ATOM 1541 C CA . ALA A 1 198 ? 22.773 0.091 -24.256 1.00 97.31 198 ALA A CA 1
ATOM 1542 C C . ALA A 1 198 ? 21.728 -0.961 -23.880 1.00 97.31 198 ALA A C 1
ATOM 1544 O O . ALA A 1 198 ? 20.760 -1.162 -24.614 1.00 97.31 198 ALA A O 1
ATOM 1545 N N . TRP A 1 199 ? 21.906 -1.576 -22.714 1.00 97.88 199 TRP A N 1
ATOM 1546 C CA . TRP A 1 199 ? 20.887 -2.403 -22.082 1.00 97.88 199 TRP A CA 1
ATOM 1547 C C . TRP A 1 199 ? 19.899 -1.539 -21.314 1.00 97.88 199 TRP A C 1
ATOM 1549 O O . TRP A 1 199 ? 20.299 -0.655 -20.548 1.00 97.88 199 TRP A O 1
ATOM 1559 N N . ARG A 1 200 ? 18.615 -1.829 -21.510 1.00 98.06 200 ARG A N 1
ATOM 1560 C CA . ARG A 1 200 ? 17.506 -1.271 -20.741 1.00 98.06 200 ARG A CA 1
ATOM 1561 C C . ARG A 1 200 ? 16.656 -2.385 -20.161 1.00 98.06 200 ARG A C 1
ATOM 1563 O O . ARG A 1 200 ? 16.536 -3.457 -20.753 1.00 98.06 200 ARG A O 1
ATOM 1570 N N . PHE A 1 201 ? 16.071 -2.099 -19.010 1.00 98.12 201 PHE A N 1
ATOM 1571 C CA . PHE A 1 201 ? 15.349 -3.057 -18.189 1.00 98.12 201 PHE A CA 1
ATOM 1572 C C . PHE A 1 201 ? 13.939 -2.526 -17.974 1.00 98.12 201 PHE A C 1
ATOM 1574 O O . PHE A 1 201 ? 13.759 -1.335 -17.736 1.00 98.12 201 PHE A O 1
ATOM 1581 N N . PHE A 1 202 ? 12.948 -3.398 -18.059 1.00 97.88 202 PHE A N 1
ATOM 1582 C CA . PHE A 1 202 ? 11.540 -3.046 -17.940 1.00 97.88 202 PHE A CA 1
ATOM 1583 C C . PHE A 1 202 ? 10.837 -4.081 -17.076 1.00 97.88 202 PHE A C 1
ATOM 1585 O O . PHE A 1 202 ? 11.202 -5.253 -17.108 1.00 97.88 202 PHE A O 1
ATOM 1592 N N . THR A 1 203 ? 9.805 -3.678 -16.345 1.00 97.12 203 THR A N 1
ATOM 1593 C CA . THR A 1 203 ? 8.775 -4.623 -15.911 1.00 97.12 203 THR A CA 1
ATOM 1594 C C . THR A 1 203 ? 7.671 -4.686 -16.956 1.00 97.12 203 THR A C 1
ATOM 1596 O O . THR A 1 203 ? 7.337 -3.662 -17.554 1.00 97.12 203 THR A O 1
ATOM 1599 N N . THR A 1 204 ? 7.129 -5.876 -17.190 1.00 96.31 204 THR A N 1
ATOM 1600 C CA . THR A 1 204 ? 6.050 -6.172 -18.150 1.00 96.31 204 THR A CA 1
ATOM 1601 C C . THR A 1 204 ? 5.109 -7.225 -17.567 1.00 96.31 204 THR A C 1
ATOM 1603 O O . THR A 1 204 ? 5.452 -7.872 -16.583 1.00 96.31 204 THR A O 1
ATOM 1606 N N . GLY A 1 205 ? 3.937 -7.455 -18.153 1.00 92.19 205 GLY A N 1
ATOM 1607 C CA . GLY A 1 205 ? 3.125 -8.629 -17.820 1.00 92.19 205 GLY A CA 1
ATOM 1608 C C . GLY A 1 205 ? 3.841 -9.961 -18.119 1.00 92.19 205 GLY A C 1
ATOM 1609 O O . GLY A 1 205 ? 4.652 -10.051 -19.040 1.00 92.19 205 GLY A O 1
ATOM 1610 N N . VAL A 1 206 ? 3.507 -11.022 -17.375 1.00 91.38 206 VAL A N 1
ATOM 1611 C CA . VAL A 1 206 ? 4.059 -12.383 -17.578 1.00 91.38 206 VAL A CA 1
ATOM 1612 C C . VAL A 1 206 ? 3.956 -12.849 -19.032 1.00 91.38 206 VAL A C 1
ATOM 1614 O O . VAL A 1 206 ? 2.939 -12.631 -19.699 1.00 91.38 206 VAL A O 1
ATOM 1617 N N . LYS A 1 207 ? 4.995 -13.559 -19.496 1.00 86.75 207 LYS A N 1
ATOM 1618 C CA . LYS A 1 207 ? 5.144 -14.095 -20.861 1.00 86.75 207 LYS A CA 1
ATOM 1619 C C . LYS A 1 207 ? 5.103 -13.025 -21.948 1.00 86.75 207 LYS A C 1
ATOM 1621 O O . LYS A 1 207 ? 4.794 -13.326 -23.102 1.00 86.75 207 LYS A O 1
ATOM 1626 N N . LYS A 1 208 ? 5.389 -11.774 -21.592 1.00 87.75 208 LYS A N 1
ATOM 1627 C CA . LYS A 1 208 ? 5.511 -10.673 -22.540 1.00 87.75 208 LYS A CA 1
ATOM 1628 C C . LYS A 1 208 ? 6.868 -10.024 -22.369 1.00 87.75 208 LYS A C 1
ATOM 1630 O O . LYS A 1 208 ? 7.202 -9.541 -21.289 1.00 87.75 208 LYS A O 1
ATOM 1635 N N . ALA A 1 209 ? 7.624 -9.961 -23.452 1.00 90.62 209 ALA A N 1
ATOM 1636 C CA . ALA A 1 209 ? 8.711 -9.009 -23.528 1.00 90.62 209 ALA A CA 1
ATOM 1637 C C . ALA A 1 209 ? 8.156 -7.588 -23.679 1.00 90.62 209 ALA A C 1
ATOM 1639 O O . ALA A 1 209 ? 6.996 -7.382 -24.051 1.00 90.62 209 ALA A O 1
ATOM 1640 N N . VAL A 1 210 ? 9.005 -6.608 -23.388 1.00 95.56 210 VAL A N 1
ATOM 1641 C CA . VAL A 1 210 ? 8.708 -5.202 -23.645 1.00 95.56 210 VAL A CA 1
ATOM 1642 C C . VAL A 1 210 ? 8.393 -5.010 -25.129 1.00 95.56 210 VAL A C 1
ATOM 1644 O O . VAL A 1 210 ? 9.041 -5.585 -26.007 1.00 95.56 210 VAL A O 1
ATOM 1647 N N . GLY A 1 211 ? 7.354 -4.225 -25.395 1.00 91.06 211 GLY A N 1
ATOM 1648 C CA . GLY A 1 211 ? 6.869 -3.941 -26.732 1.00 91.06 211 GLY A CA 1
ATOM 1649 C C . GLY A 1 211 ? 7.839 -3.095 -27.550 1.00 91.06 211 GLY A C 1
ATOM 1650 O O . GLY A 1 211 ? 8.956 -2.761 -27.139 1.00 91.06 211 GLY A O 1
ATOM 1651 N N . SER A 1 212 ? 7.388 -2.729 -28.750 1.00 89.50 212 SER A N 1
ATOM 1652 C CA . SER A 1 212 ? 8.180 -1.894 -29.650 1.00 89.50 212 SER A CA 1
ATOM 1653 C C . SER A 1 212 ? 8.550 -0.600 -28.935 1.00 89.50 212 SER A C 1
ATOM 1655 O O . SER A 1 212 ? 7.694 0.076 -28.377 1.00 89.50 212 SER A O 1
ATOM 1657 N N . CYS A 1 213 ? 9.833 -0.246 -28.960 1.00 93.69 213 CYS A N 1
ATOM 1658 C CA . CYS A 1 213 ? 10.282 1.073 -28.520 1.00 93.69 213 CYS A CA 1
ATOM 1659 C C . CYS A 1 213 ? 10.047 1.390 -27.040 1.00 93.69 213 CYS A C 1
ATOM 1661 O O . CYS A 1 213 ? 9.979 2.561 -26.672 1.00 93.69 213 CYS A O 1
ATOM 1663 N N . GLY A 1 214 ? 9.984 0.360 -26.192 1.00 92.62 214 GLY A N 1
ATOM 1664 C CA . GLY A 1 214 ? 9.819 0.524 -24.748 1.00 92.62 214 GLY A CA 1
ATOM 1665 C C . GLY A 1 214 ? 8.364 0.574 -24.281 1.00 92.62 214 GLY A C 1
ATOM 1666 O O . GLY A 1 214 ? 8.126 0.850 -23.109 1.00 92.62 214 GLY A O 1
ATOM 1667 N N . GLU A 1 215 ? 7.392 0.311 -25.159 1.00 94.38 215 GLU A N 1
ATOM 1668 C CA . GLU A 1 215 ? 5.986 0.181 -24.769 1.00 94.38 215 GLU A CA 1
ATOM 1669 C C . GLU A 1 215 ? 5.810 -0.968 -23.764 1.00 94.38 215 GLU A C 1
ATOM 1671 O O . GLU A 1 215 ? 6.097 -2.126 -24.066 1.00 94.38 215 GLU A O 1
ATOM 1676 N N . THR A 1 216 ? 5.335 -0.662 -22.557 1.00 94.56 216 THR A N 1
ATOM 1677 C CA . THR A 1 216 ? 5.102 -1.658 -21.507 1.00 94.56 216 THR A CA 1
ATOM 1678 C C . THR A 1 216 ? 3.896 -1.290 -20.641 1.00 94.56 216 THR A C 1
ATOM 1680 O O . THR A 1 216 ? 3.558 -0.117 -20.499 1.00 94.56 216 THR A O 1
ATOM 1683 N N . ASP A 1 217 ? 3.247 -2.305 -20.071 1.00 90.94 217 ASP A N 1
ATOM 1684 C CA . ASP A 1 217 ? 2.248 -2.189 -19.005 1.00 90.94 217 ASP A CA 1
ATOM 1685 C C . ASP A 1 217 ? 2.875 -1.959 -17.617 1.00 90.94 217 ASP A C 1
ATOM 1687 O O . ASP A 1 217 ? 2.168 -1.582 -16.682 1.00 90.94 217 ASP A O 1
ATOM 1691 N N . GLY A 1 218 ? 4.188 -2.168 -17.483 1.00 92.44 218 GLY A N 1
ATOM 1692 C CA . GLY A 1 218 ? 4.958 -1.880 -16.276 1.00 92.44 218 GLY A CA 1
ATOM 1693 C C . GLY A 1 218 ? 5.736 -0.566 -16.362 1.00 92.44 218 GLY A C 1
ATOM 1694 O O . GLY A 1 218 ? 5.205 0.470 -16.755 1.00 92.44 218 GLY A O 1
ATOM 1695 N N . GLN A 1 219 ? 7.007 -0.591 -15.959 1.00 94.75 219 GLN A N 1
ATOM 1696 C CA . GLN A 1 219 ? 7.875 0.589 -15.928 1.00 94.75 219 GLN A CA 1
ATOM 1697 C C . GLN A 1 219 ? 9.288 0.275 -16.423 1.00 94.75 219 GLN A C 1
ATOM 1699 O O . GLN A 1 219 ? 9.776 -0.844 -16.274 1.00 94.75 219 GLN A O 1
ATOM 1704 N N . GLU A 1 220 ? 9.976 1.280 -16.963 1.00 97.12 220 GLU A N 1
ATOM 1705 C CA . GLU A 1 220 ? 11.422 1.215 -17.191 1.00 97.12 220 GLU A CA 1
ATOM 1706 C C . GLU A 1 220 ? 12.165 1.278 -15.846 1.00 97.12 220 GLU A C 1
ATOM 1708 O O . GLU A 1 220 ? 11.833 2.073 -14.963 1.00 97.12 220 GLU A O 1
ATOM 1713 N N . LEU A 1 221 ? 13.171 0.425 -15.683 1.00 96.38 221 LEU A N 1
ATOM 1714 C CA . LEU A 1 221 ? 13.991 0.307 -14.486 1.00 96.38 221 LEU A CA 1
ATOM 1715 C C . LEU A 1 221 ? 15.359 0.957 -14.710 1.00 96.38 221 LEU A C 1
ATOM 1717 O O . LEU A 1 221 ? 15.921 0.941 -15.805 1.00 96.38 221 LEU A O 1
ATOM 1721 N N . THR A 1 222 ? 15.933 1.485 -13.634 1.00 91.88 222 THR A N 1
ATOM 1722 C CA . THR A 1 222 ? 17.327 1.938 -13.599 1.00 91.88 222 THR A CA 1
ATOM 1723 C C . THR A 1 222 ? 18.228 0.812 -13.085 1.00 91.88 222 THR A C 1
ATOM 1725 O O . THR A 1 222 ? 17.835 0.155 -12.118 1.00 91.88 222 THR A O 1
ATOM 1728 N N . PRO A 1 223 ? 19.443 0.627 -13.634 1.00 92.12 223 PRO A N 1
ATOM 1729 C CA . PRO A 1 223 ? 20.155 1.534 -14.542 1.00 92.12 223 PRO A CA 1
ATOM 1730 C C . PRO A 1 223 ? 19.970 1.218 -16.037 1.00 92.12 223 PRO A C 1
ATOM 1732 O O . PRO A 1 223 ? 19.705 0.089 -16.414 1.00 92.12 223 PRO A O 1
ATOM 1735 N N . SER A 1 224 ? 20.236 2.199 -16.906 1.00 93.00 224 SER A N 1
ATOM 1736 C CA . SER A 1 224 ? 20.559 1.939 -18.319 1.00 93.00 224 SER A CA 1
ATOM 1737 C C . SER A 1 224 ? 22.070 1.757 -18.444 1.00 93.00 224 SER A C 1
ATOM 1739 O O . SER A 1 224 ? 22.827 2.639 -18.033 1.00 93.00 224 SER A O 1
ATOM 1741 N N . VAL A 1 225 ? 22.521 0.652 -19.037 1.00 94.19 225 VAL A N 1
ATOM 1742 C CA . VAL A 1 225 ? 23.947 0.288 -19.060 1.00 94.19 225 VAL A CA 1
ATOM 1743 C C . VAL A 1 225 ? 24.508 0.408 -20.478 1.00 94.19 225 VAL A C 1
ATOM 1745 O O . VAL A 1 225 ? 24.077 -0.337 -21.358 1.00 94.19 225 VAL A O 1
ATOM 1748 N N . PRO A 1 226 ? 25.466 1.320 -20.737 1.00 93.25 226 PRO A N 1
ATOM 1749 C CA . PRO A 1 226 ? 26.149 1.388 -22.024 1.00 93.25 226 PRO A CA 1
ATOM 1750 C C . PRO A 1 226 ? 26.888 0.085 -22.337 1.00 93.25 226 PRO A C 1
ATOM 1752 O O . PRO A 1 226 ? 27.527 -0.501 -21.467 1.00 93.25 226 PRO A O 1
ATOM 1755 N N . MET A 1 227 ? 26.846 -0.330 -23.597 1.00 90.25 227 MET A N 1
ATOM 1756 C CA . MET A 1 227 ? 27.587 -1.478 -24.110 1.00 90.25 227 MET A CA 1
ATOM 1757 C C . MET A 1 227 ? 28.715 -1.036 -25.038 1.00 90.25 227 MET A C 1
ATOM 1759 O O . MET A 1 227 ? 28.700 0.072 -25.583 1.00 90.25 227 MET A O 1
ATOM 1763 N N . ASP A 1 228 ? 29.658 -1.946 -25.290 1.00 79.25 228 ASP A N 1
ATOM 1764 C CA . ASP A 1 228 ? 30.595 -1.769 -26.395 1.00 79.25 228 ASP A CA 1
ATOM 1765 C C . ASP A 1 228 ? 29.823 -1.659 -27.726 1.00 79.25 228 ASP A C 1
ATOM 1767 O O . ASP A 1 228 ? 28.950 -2.461 -28.068 1.00 79.25 228 ASP A O 1
ATOM 1771 N N . SER A 1 229 ? 30.174 -0.627 -28.486 1.00 75.44 229 SER A N 1
ATOM 1772 C CA . SER A 1 229 ? 29.621 -0.237 -29.785 1.00 75.44 229 SER A CA 1
ATOM 1773 C C . SER A 1 229 ? 29.676 -1.306 -30.887 1.00 75.44 229 SER A C 1
ATOM 1775 O O . SER A 1 229 ? 29.091 -1.105 -31.948 1.00 75.44 229 SER A O 1
ATOM 1777 N N . ARG A 1 230 ? 30.378 -2.427 -30.674 1.00 84.94 230 ARG A N 1
ATOM 1778 C CA . ARG A 1 230 ? 30.614 -3.462 -31.697 1.00 84.94 230 ARG A CA 1
ATOM 1779 C C . ARG A 1 230 ? 29.505 -4.510 -31.836 1.00 84.94 230 ARG A C 1
ATOM 1781 O O . ARG A 1 230 ? 29.579 -5.318 -32.756 1.00 84.94 230 ARG A O 1
ATOM 1788 N N . ALA A 1 231 ? 28.509 -4.532 -30.949 1.00 91.44 231 ALA A N 1
ATOM 1789 C CA . ALA A 1 231 ? 27.408 -5.493 -31.044 1.00 91.44 231 ALA A CA 1
ATOM 1790 C C . ALA A 1 231 ? 26.479 -5.188 -32.237 1.00 91.44 231 ALA A C 1
ATOM 1792 O O . ALA A 1 231 ? 26.108 -4.031 -32.451 1.00 91.44 231 ALA A O 1
ATOM 1793 N N . ASP A 1 232 ? 26.093 -6.226 -32.989 1.00 93.31 232 ASP A N 1
ATOM 1794 C CA . ASP A 1 232 ? 25.130 -6.115 -34.091 1.00 93.31 232 ASP A CA 1
ATOM 1795 C C . ASP A 1 232 ? 23.693 -6.071 -33.542 1.00 93.31 232 ASP A C 1
ATOM 1797 O O . ASP A 1 232 ? 23.236 -7.055 -32.958 1.00 93.31 232 ASP A O 1
ATOM 1801 N N . PRO A 1 233 ? 22.936 -4.977 -33.745 1.00 93.06 233 PRO A N 1
ATOM 1802 C CA . PRO A 1 233 ? 21.556 -4.888 -33.279 1.00 93.06 233 PRO A CA 1
ATOM 1803 C C . PRO A 1 233 ? 20.568 -5.835 -33.934 1.00 93.06 233 PRO A C 1
ATOM 1805 O O . PRO A 1 233 ? 19.493 -6.060 -33.377 1.00 93.06 233 PRO A O 1
ATOM 1808 N N . ARG A 1 234 ? 20.916 -6.415 -35.082 1.00 94.38 234 ARG A N 1
ATOM 1809 C CA . ARG A 1 234 ? 20.080 -7.428 -35.733 1.00 94.38 234 ARG A CA 1
ATOM 1810 C C . ARG A 1 234 ? 20.221 -8.808 -35.104 1.00 94.38 234 ARG A C 1
ATOM 1812 O O . ARG A 1 234 ? 19.345 -9.638 -35.298 1.00 94.38 234 ARG A O 1
ATOM 1819 N N . ASN A 1 235 ? 21.298 -9.038 -34.361 1.00 95.62 235 ASN A N 1
ATOM 1820 C CA . ASN A 1 235 ? 21.534 -10.267 -33.618 1.00 95.62 235 ASN A CA 1
ATOM 1821 C C . ASN A 1 235 ? 22.209 -9.918 -32.282 1.00 95.62 235 ASN A C 1
ATOM 1823 O O . ASN A 1 235 ? 23.422 -10.112 -32.129 1.00 95.62 235 ASN A O 1
ATOM 1827 N N . PRO A 1 236 ? 21.453 -9.329 -31.337 1.00 95.94 236 PRO A N 1
ATOM 1828 C CA . PRO A 1 236 ? 22.022 -8.847 -30.093 1.00 95.94 236 PRO A CA 1
ATOM 1829 C C . PRO A 1 236 ? 22.633 -10.012 -29.297 1.00 95.94 236 PRO A C 1
ATOM 1831 O O . PRO A 1 236 ? 22.056 -11.110 -29.247 1.00 95.94 236 PRO A O 1
ATOM 1834 N N . PRO A 1 237 ? 23.792 -9.798 -28.649 1.00 96.75 237 PRO A N 1
ATOM 1835 C CA . PRO A 1 237 ? 24.356 -10.781 -27.736 1.00 96.75 237 PRO A CA 1
ATOM 1836 C C . PRO A 1 237 ? 23.472 -10.919 -26.490 1.00 96.75 237 PRO A C 1
ATOM 1838 O O . PRO A 1 237 ? 22.563 -10.124 -26.256 1.00 96.75 237 PRO A O 1
ATOM 1841 N N . TRP A 1 238 ? 23.759 -11.911 -25.652 1.00 97.56 238 TRP A N 1
ATOM 1842 C CA . TRP A 1 238 ? 23.170 -11.970 -24.316 1.00 97.56 238 TRP A CA 1
ATOM 1843 C C . TRP A 1 238 ? 23.648 -10.788 -23.454 1.00 97.56 238 TRP A C 1
ATOM 1845 O O . TRP A 1 238 ? 24.799 -10.358 -23.608 1.00 97.56 238 TRP A O 1
ATOM 1855 N N . PRO A 1 239 ? 22.813 -10.254 -22.542 1.00 96.69 239 PRO A N 1
ATOM 1856 C CA . PRO A 1 239 ? 23.173 -9.102 -21.722 1.00 96.69 239 PRO A CA 1
ATOM 1857 C C . PRO A 1 239 ? 24.108 -9.505 -20.577 1.00 96.69 239 PRO A C 1
ATOM 1859 O O . PRO A 1 239 ? 23.712 -9.549 -19.420 1.00 96.69 239 PRO A O 1
ATOM 1862 N N . ALA A 1 240 ? 25.359 -9.831 -20.902 1.00 96.75 240 ALA A N 1
ATOM 1863 C CA . ALA A 1 240 ? 26.363 -10.261 -19.934 1.00 96.75 240 ALA A CA 1
ATOM 1864 C C . ALA A 1 240 ? 26.629 -9.188 -18.860 1.00 96.75 240 ALA A C 1
ATOM 1866 O O . ALA A 1 240 ? 26.828 -8.015 -19.189 1.00 96.75 240 ALA A O 1
ATOM 1867 N N . GLY A 1 241 ? 26.674 -9.595 -17.591 1.00 96.62 241 GLY A N 1
ATOM 1868 C CA . GLY A 1 241 ? 26.913 -8.717 -16.445 1.00 96.62 241 GLY A CA 1
ATOM 1869 C C . GLY A 1 241 ? 26.225 -9.174 -15.155 1.00 96.62 241 GLY A C 1
ATOM 1870 O O . GLY A 1 241 ? 25.557 -10.207 -15.122 1.00 96.62 241 GLY A O 1
ATOM 1871 N N . ASP A 1 242 ? 26.405 -8.376 -14.101 1.00 97.81 242 ASP A N 1
ATOM 1872 C CA . ASP A 1 242 ? 25.638 -8.405 -12.847 1.00 97.81 242 ASP A CA 1
ATOM 1873 C C . ASP A 1 242 ? 25.011 -7.013 -12.677 1.00 97.81 242 ASP A C 1
ATOM 1875 O O . ASP A 1 242 ? 25.731 -6.021 -12.524 1.00 97.81 242 ASP A O 1
ATOM 1879 N N . PHE A 1 243 ? 23.686 -6.920 -12.806 1.00 97.50 243 PHE A N 1
ATOM 1880 C CA . PHE A 1 243 ? 22.947 -5.660 -12.756 1.00 97.50 243 PHE A CA 1
ATOM 1881 C C . PHE A 1 243 ? 22.004 -5.644 -11.556 1.00 97.50 243 PHE A C 1
ATOM 1883 O O . PHE A 1 243 ? 21.080 -6.454 -11.476 1.00 97.50 243 PHE A O 1
ATOM 1890 N N . THR A 1 244 ? 22.205 -4.681 -10.658 1.00 97.50 244 THR A N 1
ATOM 1891 C CA . THR A 1 244 ? 21.290 -4.405 -9.546 1.00 97.50 244 THR A CA 1
ATOM 1892 C C . THR A 1 244 ? 20.077 -3.622 -10.043 1.00 97.50 244 THR A C 1
ATOM 1894 O O . THR A 1 244 ? 20.219 -2.546 -10.624 1.00 97.50 244 THR A O 1
ATOM 1897 N N . LEU A 1 245 ? 18.885 -4.154 -9.790 1.00 96.94 245 LEU A N 1
ATOM 1898 C CA . LEU A 1 245 ? 17.592 -3.619 -10.202 1.00 96.94 245 LEU A CA 1
ATOM 1899 C C . LEU A 1 245 ? 16.694 -3.465 -8.976 1.00 96.94 245 LEU A C 1
ATOM 1901 O O . LEU A 1 245 ? 16.621 -4.363 -8.142 1.00 96.94 245 LEU A O 1
ATOM 1905 N N . ILE A 1 246 ? 15.970 -2.350 -8.889 1.00 94.69 246 ILE A N 1
ATOM 1906 C CA . ILE A 1 246 ? 14.954 -2.153 -7.849 1.00 94.69 246 ILE A CA 1
ATOM 1907 C C . ILE A 1 246 ? 13.580 -2.467 -8.441 1.00 94.69 246 ILE A C 1
ATOM 1909 O O . ILE A 1 246 ? 13.020 -1.650 -9.172 1.00 94.69 246 ILE A O 1
ATOM 1913 N N . ILE A 1 247 ? 13.030 -3.640 -8.126 1.00 94.75 247 ILE A N 1
ATOM 1914 C CA . ILE A 1 247 ? 11.737 -4.106 -8.644 1.00 94.75 247 ILE A CA 1
ATOM 1915 C C . ILE A 1 247 ? 10.731 -4.105 -7.497 1.00 94.75 247 ILE A C 1
ATOM 1917 O O . ILE A 1 247 ? 10.927 -4.764 -6.484 1.00 94.75 247 ILE A O 1
ATOM 1921 N N . GLU A 1 248 ? 9.679 -3.290 -7.612 1.00 90.62 248 GLU A N 1
ATOM 1922 C CA . GLU A 1 248 ? 8.668 -3.099 -6.555 1.00 90.62 248 GLU A CA 1
ATOM 1923 C C . GLU A 1 248 ? 9.247 -2.725 -5.170 1.00 90.62 248 GLU A C 1
ATOM 1925 O O . GLU A 1 248 ? 8.632 -2.953 -4.120 1.00 90.62 248 GLU A O 1
ATOM 1930 N N . GLY A 1 249 ? 10.426 -2.097 -5.161 1.00 86.88 249 GLY A N 1
ATOM 1931 C CA . GLY A 1 249 ? 11.147 -1.704 -3.950 1.00 86.88 249 GLY A CA 1
ATOM 1932 C C . GLY A 1 249 ? 12.013 -2.803 -3.329 1.00 86.88 249 GLY A C 1
ATOM 1933 O O . GLY A 1 249 ? 12.527 -2.585 -2.233 1.00 86.88 249 GLY A O 1
ATOM 1934 N N . GLU A 1 250 ? 12.169 -3.945 -3.999 1.00 91.50 250 GLU A N 1
ATOM 1935 C CA . GLU A 1 250 ? 13.113 -5.005 -3.649 1.00 91.50 250 GLU A CA 1
ATOM 1936 C C . GLU A 1 250 ? 14.352 -4.936 -4.545 1.00 91.50 250 GLU A C 1
ATOM 1938 O O . GLU A 1 250 ? 14.257 -4.645 -5.738 1.00 91.50 250 GLU A O 1
ATOM 1943 N N . GLU A 1 251 ? 15.520 -5.167 -3.953 1.00 95.12 251 GLU A N 1
ATOM 1944 C CA . GLU A 1 251 ? 16.790 -5.199 -4.671 1.00 95.12 251 GLU A CA 1
ATOM 1945 C C . GLU A 1 251 ? 17.006 -6.592 -5.264 1.00 95.12 251 GLU A C 1
ATOM 1947 O O . GLU A 1 251 ? 17.217 -7.554 -4.534 1.00 95.12 251 GLU A O 1
ATOM 1952 N N . CYS A 1 252 ? 16.956 -6.697 -6.588 1.00 97.12 252 CYS A N 1
ATOM 1953 C CA . CYS A 1 252 ? 17.219 -7.927 -7.322 1.00 97.12 252 CYS A CA 1
ATOM 1954 C C . CYS A 1 252 ? 18.468 -7.775 -8.198 1.00 97.12 252 CYS A C 1
ATOM 1956 O O . CYS A 1 252 ? 18.785 -6.691 -8.680 1.00 97.12 252 CYS A O 1
ATOM 1958 N N . HIS A 1 253 ? 19.158 -8.880 -8.457 1.00 98.00 253 HIS A N 1
ATOM 1959 C CA . HIS A 1 253 ? 20.352 -8.943 -9.291 1.00 98.00 253 HIS A CA 1
ATOM 1960 C C . HIS A 1 253 ? 20.093 -9.782 -10.531 1.00 98.00 253 HIS A C 1
ATOM 1962 O O . HIS A 1 253 ? 19.911 -10.995 -10.430 1.00 98.00 253 HIS A O 1
ATOM 1968 N N . TYR A 1 254 ? 20.117 -9.172 -11.709 1.00 98.31 254 TYR A N 1
ATOM 1969 C CA . TYR A 1 254 ? 20.186 -9.939 -12.946 1.00 98.31 254 TYR A CA 1
ATOM 1970 C C . TYR A 1 254 ? 21.636 -10.345 -13.214 1.00 98.31 254 TYR A C 1
ATOM 1972 O O . TYR A 1 254 ? 22.513 -9.484 -13.245 1.00 98.31 254 TYR A O 1
ATOM 1980 N N . LYS A 1 255 ? 21.886 -11.637 -13.442 1.00 98.06 255 LYS A N 1
ATOM 1981 C CA . LYS A 1 255 ? 23.225 -12.174 -13.714 1.00 98.06 255 LYS A CA 1
ATOM 1982 C C . LYS A 1 255 ? 23.240 -12.994 -14.994 1.00 98.06 255 LYS A C 1
ATOM 1984 O O . LYS A 1 255 ? 22.411 -13.883 -15.182 1.00 98.06 255 LYS A O 1
ATOM 1989 N N . CYS A 1 256 ? 24.217 -12.721 -15.851 1.00 97.94 256 CYS A N 1
ATOM 1990 C CA . CYS A 1 256 ? 24.417 -13.412 -17.120 1.00 97.94 256 CYS A CA 1
ATOM 1991 C C . CYS A 1 256 ? 25.905 -13.435 -17.482 1.00 97.94 256 CYS A C 1
ATOM 1993 O O . CYS A 1 256 ? 26.592 -12.420 -17.388 1.00 97.94 256 CYS A O 1
ATOM 1995 N N . ASP A 1 257 ? 26.404 -14.584 -17.927 1.00 97.12 257 ASP A N 1
ATOM 1996 C CA . ASP A 1 257 ? 27.798 -14.766 -18.354 1.00 97.12 257 ASP A CA 1
ATOM 1997 C C . ASP A 1 257 ? 28.022 -14.494 -19.854 1.00 97.12 257 ASP A C 1
ATOM 1999 O O . ASP A 1 257 ? 29.148 -14.562 -20.341 1.00 97.12 257 ASP A O 1
ATOM 2003 N N . GLY A 1 258 ? 26.954 -14.179 -20.593 1.00 96.62 258 GLY A N 1
ATOM 2004 C CA . GLY A 1 258 ? 26.992 -13.942 -22.033 1.00 96.62 258 GLY A CA 1
ATOM 2005 C C . GLY A 1 258 ? 26.764 -15.183 -22.901 1.00 96.62 258 GLY A C 1
ATOM 2006 O O . GLY A 1 258 ? 26.826 -15.064 -24.123 1.00 96.62 258 GLY A O 1
ATOM 2007 N N . THR A 1 259 ? 26.494 -16.354 -22.314 1.00 97.19 259 THR A N 1
ATOM 2008 C CA . THR A 1 259 ? 26.287 -17.617 -23.051 1.00 97.19 259 THR A CA 1
ATOM 2009 C C . THR A 1 259 ? 24.830 -18.080 -23.096 1.00 97.19 259 THR A C 1
ATOM 2011 O O . THR A 1 259 ? 24.469 -18.890 -23.949 1.00 97.19 259 THR A O 1
ATOM 2014 N N . ASN A 1 260 ? 23.985 -17.559 -22.205 1.00 97.19 260 ASN A N 1
ATOM 2015 C CA . ASN A 1 260 ? 22.581 -17.934 -22.045 1.00 97.19 260 ASN A CA 1
ATOM 2016 C C . ASN A 1 260 ? 21.730 -16.719 -21.599 1.00 97.19 260 ASN A C 1
ATOM 2018 O O . ASN A 1 260 ? 22.297 -15.664 -21.297 1.00 97.19 260 ASN A O 1
ATOM 2022 N N . PRO A 1 261 ? 20.390 -16.842 -21.520 1.00 98.06 261 PRO A N 1
ATOM 2023 C CA . PRO A 1 261 ? 19.501 -15.749 -21.109 1.00 98.06 261 PRO A CA 1
ATOM 2024 C C . PRO A 1 261 ? 19.669 -15.235 -19.671 1.00 98.06 261 PRO A C 1
ATOM 2026 O O . PRO A 1 261 ? 18.981 -14.295 -19.301 1.00 98.06 261 PRO A O 1
ATOM 2029 N N . GLY A 1 262 ? 20.532 -15.831 -18.846 1.00 98.19 262 GLY A N 1
ATOM 2030 C CA . GLY A 1 262 ? 20.778 -15.395 -17.475 1.00 98.19 262 GLY A CA 1
ATOM 2031 C C . GLY A 1 262 ? 19.693 -15.794 -16.473 1.00 98.19 262 GLY A C 1
ATOM 2032 O O . GLY A 1 262 ? 18.855 -16.672 -16.701 1.00 98.19 262 GLY A O 1
ATOM 2033 N N . SER A 1 263 ? 19.755 -15.192 -15.290 1.00 98.06 263 SER A N 1
ATOM 2034 C CA . SER A 1 263 ? 18.784 -15.386 -14.209 1.00 98.06 263 SER A CA 1
ATOM 2035 C C . SER A 1 263 ? 18.693 -14.139 -13.334 1.00 98.06 263 SER A C 1
ATOM 2037 O O . SER A 1 263 ? 19.680 -13.427 -13.146 1.00 98.06 263 SER A O 1
ATOM 2039 N N . LEU A 1 264 ? 17.507 -13.887 -12.787 1.00 97.94 264 LEU A N 1
ATOM 2040 C CA . LEU A 1 264 ? 17.232 -12.816 -11.838 1.00 97.94 264 LEU A CA 1
ATOM 2041 C C . LEU A 1 264 ? 17.225 -13.384 -10.413 1.00 97.94 264 LEU A C 1
ATOM 2043 O O . LEU A 1 264 ? 16.523 -14.347 -10.126 1.00 97.94 264 LEU A O 1
ATOM 2047 N N . PHE A 1 265 ? 17.998 -12.789 -9.514 1.00 97.38 265 PHE A N 1
ATOM 2048 C CA . PHE A 1 265 ? 18.131 -13.209 -8.123 1.00 97.38 265 PHE A CA 1
ATOM 2049 C C . PHE A 1 265 ? 17.585 -12.118 -7.211 1.00 97.38 265 PHE A C 1
ATOM 2051 O O . PHE A 1 265 ? 18.208 -11.070 -7.071 1.00 97.38 265 PHE A O 1
ATOM 2058 N N . CYS A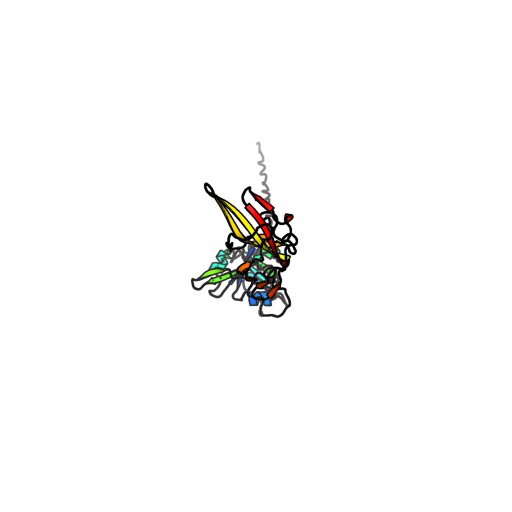 1 266 ? 16.439 -12.361 -6.594 1.00 95.00 266 CYS A N 1
ATOM 2059 C CA . CYS A 1 266 ? 15.900 -11.520 -5.526 1.00 95.00 266 CYS A CA 1
ATOM 2060 C C . CYS A 1 266 ? 16.202 -12.190 -4.166 1.00 95.00 266 CYS A C 1
ATOM 2062 O O . CYS A 1 266 ? 16.462 -13.397 -4.158 1.00 95.00 266 CYS A O 1
ATOM 2064 N N . PRO A 1 267 ? 16.214 -11.454 -3.037 1.00 90.62 267 PRO A N 1
ATOM 2065 C CA . PRO A 1 267 ? 16.534 -11.939 -1.693 1.00 90.62 267 PRO A CA 1
ATOM 2066 C C . PRO A 1 267 ? 16.125 -13.380 -1.373 1.00 90.62 267 PRO A C 1
ATOM 2068 O O . PRO A 1 267 ? 16.958 -14.149 -0.894 1.00 90.62 267 PRO A O 1
ATOM 2071 N N . ASP A 1 268 ? 14.894 -13.766 -1.715 1.00 87.69 268 ASP A N 1
ATOM 2072 C CA . ASP A 1 268 ? 14.337 -15.064 -1.325 1.00 87.69 268 ASP A CA 1
ATOM 2073 C C . ASP A 1 268 ? 14.212 -16.080 -2.477 1.00 87.69 268 ASP A C 1
ATOM 2075 O O . ASP A 1 268 ? 13.776 -17.213 -2.255 1.00 87.69 268 ASP A O 1
ATOM 2079 N N . ARG A 1 269 ? 14.581 -15.725 -3.722 1.00 90.50 269 ARG A N 1
ATOM 2080 C CA . ARG A 1 269 ? 14.447 -16.641 -4.875 1.00 90.50 269 ARG A CA 1
ATOM 2081 C C . ARG A 1 269 ? 15.316 -16.303 -6.085 1.00 90.50 269 ARG A C 1
ATOM 2083 O O . ARG A 1 269 ? 15.566 -15.147 -6.415 1.00 90.50 269 ARG A O 1
ATOM 2090 N N . GLY A 1 270 ? 15.683 -17.357 -6.813 1.00 93.94 270 GLY A N 1
ATOM 2091 C CA . GLY A 1 270 ? 16.210 -17.275 -8.173 1.00 93.94 270 GLY A CA 1
ATOM 2092 C C . GLY A 1 270 ? 15.109 -17.517 -9.205 1.00 93.94 270 GLY A C 1
ATOM 2093 O O . GLY A 1 270 ? 14.316 -18.447 -9.068 1.00 93.94 270 GLY A O 1
ATOM 2094 N N . ILE A 1 271 ? 15.076 -16.688 -10.241 1.00 96.50 271 ILE A N 1
ATOM 2095 C CA . ILE A 1 271 ? 14.124 -16.727 -11.349 1.00 96.50 271 ILE A CA 1
ATOM 2096 C C . ILE A 1 271 ? 14.927 -16.936 -12.634 1.00 96.50 271 ILE A C 1
ATOM 2098 O O . ILE A 1 271 ? 15.771 -16.114 -12.993 1.00 96.50 271 ILE A O 1
ATOM 2102 N N . SER A 1 272 ? 14.685 -18.051 -13.322 1.00 97.12 272 SER A N 1
ATOM 2103 C CA . SER A 1 272 ? 15.332 -18.331 -14.606 1.00 97.12 272 SER A CA 1
ATOM 2104 C C . SER A 1 272 ? 14.724 -17.459 -15.701 1.00 97.12 272 SER A C 1
ATOM 2106 O O . SER A 1 272 ? 13.509 -17.265 -15.743 1.00 97.12 272 SER A O 1
ATOM 2108 N N . CYS A 1 273 ? 15.571 -16.933 -16.579 1.00 97.88 273 CYS A N 1
ATOM 2109 C CA . CYS A 1 273 ? 15.139 -16.120 -17.703 1.00 97.88 273 CYS A CA 1
ATOM 2110 C C . CYS A 1 273 ? 15.113 -16.944 -18.998 1.00 97.88 273 CYS A C 1
ATOM 2112 O O . CYS A 1 273 ? 15.791 -17.966 -19.122 1.00 97.88 273 CYS A O 1
ATOM 2114 N N . ALA A 1 274 ? 14.343 -16.480 -19.977 1.00 97.19 274 ALA A N 1
ATOM 2115 C CA . ALA A 1 274 ? 14.185 -17.097 -21.285 1.00 97.19 274 ALA A CA 1
ATOM 2116 C C . ALA A 1 274 ? 14.540 -16.117 -22.411 1.00 97.19 274 ALA A C 1
ATOM 2118 O O . ALA A 1 274 ? 14.503 -14.896 -22.241 1.00 97.19 274 ALA A O 1
ATOM 2119 N N . GLU A 1 275 ? 14.889 -16.678 -23.569 1.00 97.31 275 GLU A N 1
ATOM 2120 C CA . GLU A 1 275 ? 15.055 -15.933 -24.816 1.00 97.31 275 GLU A CA 1
ATOM 2121 C C . GLU A 1 275 ? 13.715 -15.332 -25.255 1.00 97.31 275 GLU A C 1
ATOM 2123 O O . GLU A 1 275 ? 12.711 -16.045 -25.313 1.00 97.31 275 GLU A O 1
ATOM 2128 N N . ASP A 1 276 ? 13.700 -14.047 -25.620 1.00 96.62 276 ASP A N 1
ATOM 2129 C CA . ASP A 1 276 ? 12.564 -13.505 -26.360 1.00 96.62 276 ASP A CA 1
ATOM 2130 C C . ASP A 1 276 ? 12.466 -14.173 -27.738 1.00 96.62 276 ASP A C 1
ATOM 2132 O O . ASP A 1 276 ? 13.444 -14.244 -28.479 1.00 96.62 276 ASP A O 1
ATOM 2136 N N . THR A 1 277 ? 11.268 -14.623 -28.112 1.00 95.38 277 THR A N 1
ATOM 2137 C CA . THR A 1 277 ? 11.052 -15.389 -29.352 1.00 95.38 277 THR A CA 1
ATOM 2138 C C . THR A 1 277 ? 11.508 -14.675 -30.627 1.00 95.38 277 THR A C 1
ATOM 2140 O O . THR A 1 277 ? 11.785 -15.343 -31.623 1.00 95.38 277 THR A O 1
ATOM 2143 N N . ALA A 1 278 ? 11.596 -13.342 -30.613 1.00 94.88 278 ALA A N 1
ATOM 2144 C CA . ALA A 1 278 ? 12.028 -12.552 -31.753 1.00 94.88 278 ALA A CA 1
ATOM 2145 C C . ALA A 1 278 ? 13.519 -12.168 -31.707 1.00 94.88 278 ALA A C 1
ATOM 2147 O O . ALA A 1 278 ? 14.020 -11.674 -32.714 1.00 94.88 278 ALA A O 1
ATOM 2148 N N . LYS A 1 279 ? 14.250 -12.447 -30.613 1.00 95.06 279 LYS A N 1
ATOM 2149 C CA . LYS A 1 279 ? 15.673 -12.086 -30.432 1.00 95.06 279 LYS A CA 1
ATOM 2150 C C . LYS A 1 279 ? 16.553 -12.526 -31.607 1.00 95.06 279 LYS A C 1
ATOM 2152 O O . LYS A 1 279 ? 17.452 -11.805 -32.042 1.00 95.06 279 LYS A O 1
ATOM 2157 N N . SER A 1 280 ? 16.340 -13.752 -32.077 1.00 93.31 280 SER A N 1
ATOM 2158 C CA . SER A 1 280 ? 17.143 -14.380 -33.133 1.00 93.31 280 SER A CA 1
ATOM 2159 C C . SER A 1 280 ? 16.596 -14.109 -34.546 1.00 93.31 280 SER A C 1
ATOM 2161 O O . SER A 1 280 ? 17.015 -14.746 -35.512 1.00 93.31 280 SER A O 1
ATOM 2163 N N . SER A 1 281 ? 15.653 -13.171 -34.680 1.00 94.50 281 SER A N 1
ATOM 2164 C CA . SER A 1 281 ? 14.975 -12.818 -35.926 1.00 94.50 281 SER A CA 1
ATOM 2165 C C . SER A 1 281 ? 15.187 -11.338 -36.256 1.00 94.50 281 SER A C 1
ATOM 2167 O O . SER A 1 281 ? 15.233 -10.466 -35.389 1.00 94.50 281 SER A O 1
ATOM 2169 N N . VAL A 1 282 ? 15.296 -11.030 -37.551 1.00 91.88 282 VAL A N 1
ATOM 2170 C CA . VAL A 1 282 ? 15.440 -9.642 -38.018 1.00 91.88 282 VAL A CA 1
ATOM 2171 C C . VAL A 1 282 ? 14.177 -8.819 -37.762 1.00 91.88 282 VAL A C 1
ATOM 2173 O O . VAL A 1 282 ? 14.255 -7.603 -37.609 1.00 91.88 282 VAL A O 1
ATOM 2176 N N . GLU A 1 283 ? 13.021 -9.479 -37.679 1.00 94.00 283 GLU A N 1
ATOM 2177 C CA . GLU A 1 283 ? 11.735 -8.882 -37.340 1.00 94.00 283 GLU A CA 1
ATOM 2178 C C . GLU A 1 283 ? 11.645 -8.464 -35.863 1.00 94.00 283 GLU A C 1
ATOM 2180 O O . GLU A 1 283 ? 10.803 -7.619 -35.536 1.00 94.00 283 GLU A O 1
ATOM 2185 N N . GLY A 1 284 ? 12.491 -9.019 -34.984 1.00 93.75 284 GLY A N 1
ATOM 2186 C CA . GLY A 1 284 ? 12.593 -8.624 -33.575 1.00 93.75 284 GLY A CA 1
ATOM 2187 C C . GLY A 1 284 ? 13.169 -7.224 -33.376 1.00 93.75 284 GLY A C 1
ATOM 2188 O O . GLY A 1 284 ? 12.795 -6.525 -32.432 1.00 93.75 284 GLY A O 1
ATOM 2189 N N . MET A 1 285 ? 13.993 -6.755 -34.317 1.00 96.50 285 MET A N 1
ATOM 2190 C CA . MET A 1 285 ? 14.504 -5.389 -34.313 1.00 96.50 285 MET A CA 1
ATOM 2191 C C . MET A 1 285 ? 13.431 -4.411 -34.809 1.00 96.50 285 MET A C 1
ATOM 2193 O O . MET A 1 285 ? 13.006 -4.443 -35.965 1.00 96.50 285 MET A O 1
ATOM 2197 N N . LYS A 1 286 ? 13.024 -3.483 -33.944 1.00 96.88 286 LYS A N 1
ATOM 2198 C CA . LYS A 1 286 ? 12.062 -2.420 -34.255 1.00 96.88 286 LYS A CA 1
ATOM 2199 C C . LYS A 1 286 ? 12.770 -1.083 -34.408 1.00 96.88 286 LYS A C 1
ATOM 2201 O O . LYS A 1 286 ? 13.655 -0.754 -33.624 1.00 96.88 286 LYS A O 1
ATOM 2206 N N . ASN A 1 287 ? 12.369 -0.300 -35.406 1.00 96.44 287 ASN A N 1
ATOM 2207 C CA . ASN A 1 287 ? 12.841 1.073 -35.577 1.00 96.44 287 ASN A CA 1
ATOM 2208 C C . ASN A 1 287 ? 11.876 2.019 -34.864 1.00 96.44 287 ASN A C 1
ATOM 2210 O O . ASN A 1 287 ? 10.695 2.061 -35.198 1.00 96.44 287 ASN A O 1
ATOM 2214 N N . CYS A 1 288 ? 12.394 2.762 -33.897 1.00 95.62 288 CYS A N 1
ATOM 2215 C CA . CYS A 1 288 ? 11.632 3.686 -33.057 1.00 95.62 288 CYS A CA 1
ATOM 2216 C C . CYS A 1 288 ? 11.727 5.122 -33.545 1.00 95.62 288 CYS A C 1
ATOM 2218 O O . CYS A 1 288 ? 10.821 5.922 -33.347 1.00 95.62 288 CYS A O 1
ATOM 2220 N N . ASP A 1 289 ? 12.833 5.425 -34.213 1.00 94.44 289 ASP A N 1
ATOM 2221 C CA . ASP A 1 289 ? 13.084 6.662 -34.930 1.00 94.44 289 ASP A CA 1
ATOM 2222 C C . ASP A 1 289 ? 14.068 6.337 -36.069 1.00 94.44 289 ASP A C 1
ATOM 2224 O O . ASP A 1 289 ? 14.674 5.265 -36.114 1.00 94.44 289 ASP A O 1
ATOM 2228 N N . SER A 1 290 ? 14.298 7.296 -36.955 1.00 94.81 290 SER A N 1
ATOM 2229 C CA . SER A 1 290 ? 15.338 7.331 -37.985 1.00 94.81 290 SER A CA 1
ATOM 2230 C C . SER A 1 290 ? 16.741 6.922 -37.512 1.00 94.81 290 SER A C 1
ATOM 2232 O O . SER A 1 290 ? 17.581 6.556 -38.334 1.00 94.81 290 SER A O 1
ATOM 2234 N N . ARG A 1 291 ? 17.023 7.006 -36.205 1.00 95.69 291 ARG A N 1
ATOM 2235 C CA . ARG A 1 291 ? 18.337 6.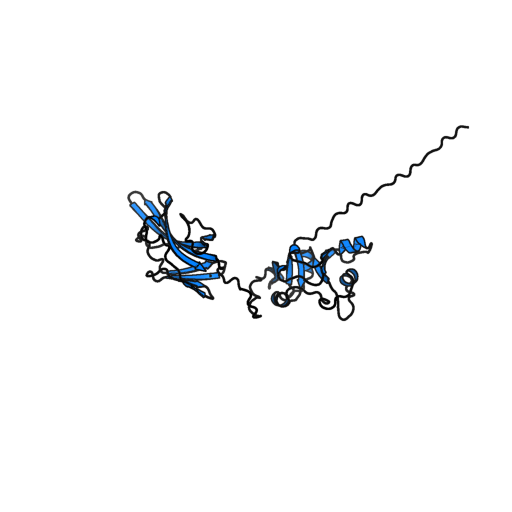722 -35.605 1.00 95.69 291 ARG A CA 1
ATOM 2236 C C . ARG A 1 291 ? 18.286 5.830 -34.373 1.00 95.69 291 ARG A C 1
ATOM 2238 O O . ARG A 1 291 ? 19.329 5.632 -33.755 1.00 95.69 291 ARG A O 1
ATOM 2245 N N . VAL A 1 292 ? 17.113 5.327 -33.997 1.00 96.81 292 VAL A N 1
ATOM 2246 C CA . VAL A 1 292 ? 16.945 4.505 -32.795 1.00 96.81 292 VAL A CA 1
ATOM 2247 C C . VAL A 1 292 ? 16.296 3.194 -33.186 1.00 96.81 292 VAL A C 1
ATOM 2249 O O . VAL A 1 292 ? 15.181 3.188 -33.707 1.00 96.81 292 VAL A O 1
ATOM 2252 N N . SER A 1 293 ? 16.980 2.093 -32.900 1.00 97.00 293 SER A N 1
ATOM 2253 C CA . SER A 1 293 ? 16.398 0.760 -32.958 1.00 97.00 293 SER A CA 1
ATOM 2254 C C . SER A 1 293 ? 16.363 0.115 -31.578 1.00 97.00 293 SER A C 1
ATOM 2256 O O . SER A 1 293 ? 17.124 0.464 -30.672 1.00 97.00 293 SER A O 1
ATOM 2258 N N . PHE A 1 294 ? 15.424 -0.804 -31.420 1.00 97.69 294 PHE A N 1
ATOM 2259 C CA . PHE A 1 294 ? 15.085 -1.461 -30.172 1.00 97.69 294 PHE A CA 1
ATOM 2260 C C . PHE A 1 294 ? 14.900 -2.952 -30.434 1.00 97.69 294 PHE A C 1
ATOM 2262 O O . PHE A 1 294 ? 14.237 -3.324 -31.402 1.00 97.69 294 PHE A O 1
ATOM 2269 N N . HIS A 1 295 ? 15.478 -3.801 -29.590 1.00 97.69 295 HIS A N 1
ATOM 2270 C CA . HIS A 1 295 ? 15.395 -5.249 -29.743 1.00 97.69 295 HIS A CA 1
ATOM 2271 C C . HIS A 1 295 ? 15.265 -5.904 -28.365 1.00 97.69 295 HIS A C 1
ATOM 2273 O O . HIS A 1 295 ? 16.200 -5.842 -27.566 1.00 97.69 295 HIS A O 1
ATOM 2279 N N . ALA A 1 296 ? 14.109 -6.502 -28.068 1.00 97.81 296 ALA A N 1
ATOM 2280 C CA . ALA A 1 296 ? 13.926 -7.298 -26.856 1.00 97.81 296 ALA A CA 1
ATOM 2281 C C . ALA A 1 296 ? 14.733 -8.602 -26.948 1.00 97.81 296 ALA A C 1
ATOM 2283 O O . ALA A 1 296 ? 14.835 -9.198 -28.017 1.00 97.81 296 ALA A O 1
ATOM 2284 N N . VAL A 1 297 ? 15.351 -9.017 -25.841 1.00 97.50 297 VAL A N 1
ATOM 2285 C CA . VAL A 1 297 ? 16.335 -10.115 -25.846 1.00 97.50 297 VAL A CA 1
ATOM 2286 C C . VAL A 1 297 ? 15.990 -11.188 -24.826 1.00 97.50 297 VAL A C 1
ATOM 2288 O O . VAL A 1 297 ? 16.079 -12.377 -25.125 1.00 97.50 297 VAL A O 1
ATOM 2291 N N . VAL A 1 298 ? 15.619 -10.771 -23.618 1.00 97.69 298 VAL A N 1
ATOM 2292 C CA . VAL A 1 298 ? 15.397 -11.661 -22.476 1.00 97.69 298 VAL A CA 1
ATOM 2293 C C . VAL A 1 298 ? 14.112 -11.263 -21.765 1.00 97.69 298 VAL A C 1
ATOM 2295 O O . VAL A 1 298 ? 13.801 -10.071 -21.666 1.00 97.69 298 VAL A O 1
ATOM 2298 N N . TYR A 1 299 ? 13.409 -12.247 -21.211 1.00 97.19 299 TYR A N 1
ATOM 2299 C CA . TYR A 1 299 ? 12.427 -12.005 -20.160 1.00 97.19 299 TYR A CA 1
ATOM 2300 C C . TYR A 1 299 ? 12.538 -13.022 -19.013 1.00 97.19 299 TYR A C 1
ATOM 2302 O O . TYR A 1 299 ? 12.998 -14.144 -19.213 1.00 97.19 299 TYR A O 1
ATOM 2310 N N . CYS A 1 300 ? 12.138 -12.634 -17.803 1.00 97.38 300 CYS A N 1
ATOM 2311 C CA . CYS A 1 300 ? 12.152 -13.470 -16.600 1.00 97.38 300 CYS A CA 1
ATOM 2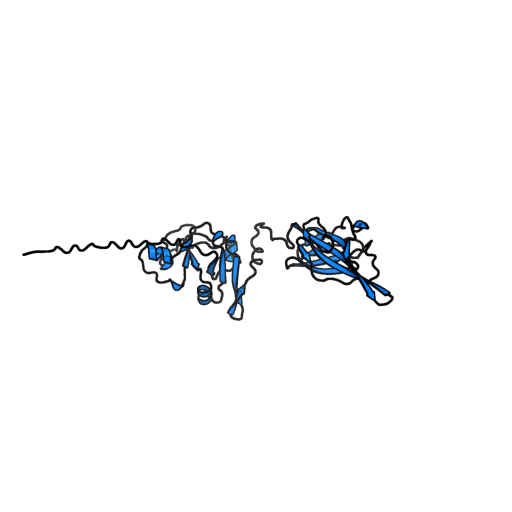312 C C . CYS A 1 300 ? 10.795 -13.334 -15.894 1.00 97.38 300 CYS A C 1
ATOM 2314 O O . CYS A 1 300 ? 10.533 -12.289 -15.301 1.00 97.38 300 CYS A O 1
ATOM 2316 N N . ASP A 1 301 ? 9.944 -14.357 -15.977 1.00 95.94 301 ASP A N 1
ATOM 2317 C CA . ASP A 1 301 ? 8.599 -14.358 -15.379 1.00 95.94 301 ASP A CA 1
ATOM 2318 C C . ASP A 1 301 ? 8.667 -14.609 -13.864 1.00 95.94 301 ASP A C 1
ATOM 2320 O O . ASP A 1 301 ? 9.338 -15.552 -13.431 1.00 95.94 301 ASP A O 1
ATOM 2324 N N . PHE A 1 302 ? 7.946 -13.821 -13.059 1.00 90.12 302 PHE A N 1
ATOM 2325 C CA . PHE A 1 302 ? 7.896 -13.982 -11.601 1.00 90.12 302 PHE A CA 1
ATOM 2326 C C . PHE A 1 302 ? 6.506 -13.863 -10.982 1.00 90.12 302 PHE A C 1
ATOM 2328 O O . PHE A 1 302 ? 5.553 -13.404 -11.659 1.00 90.12 302 PHE A O 1
#

Foldseek 3Di:
DDDDDDDDDPDDPPPPPDPPPDDDDQKKKDKDLDDLLVQVVVQHDFFQLLVNADDDPVCVLVVNADPVRNHFWDKIAPDPPLNLVVHDQSMKMWIFRVVQAPFDKDQSVVVCVVVVHDDPPVVRSIIITGGGRGSVRGDWMWHQDPVRDTDTDDSLPNPPPDPDPDDPCPPVHAFKKKWKKKKWFWDDDDPDIFIKIKIWIWIAGPPDHQDFPRHGPTGTWDDIGTDPRPADNQQGWAPADWDWTQGPNWTKIFHDHRPANTWIGTPPDIFDKHFDPCNNPSVQWHDPDPGMIMHITIMTGD

pLDDT: mean 89.15, std 14.49, range [37.81, 98.38]

Sequence (302 aa):
MHNCPLFIIPGFIVLLLSNVAVTTPDILYRGDSRTGKTIKDGGGFKAKGYNNPEGTLFEHVEGQPKYPSRDPYIPTSESLSFFKGYVPEKGRIFFIDSSKIIEDIFDVQAEYDKAGLPYGHAVEKEFAVGKSIPWEAITKVLKKNEKGEWVPIKLSTYATLVGADIFEDVKPSKGWALSIAMVSMVNSYSGSANIRNAWRFFTTGVKKAVGSCGETDGQELTPSVPMDSRADPRNPPWPAGDFTLIIEGEECHYKCDGTNPGSLFCPDRGISCAEDTAKSSVEGMKNCDSRVSFHAVVYCDF

Radius of gyration: 32.11 Å; chains: 1; bounding box: 103×72×78 Å

Secondary structure (DSSP, 8-state):
---------------------PPPPSEEEEEESS-HHHHHHTTEEE-TTTTS----HHHHHTT-PPTTT---EEEEES-HHHHHHHS-TT-EEEEEEGGG--S-EEEHHHHHHHHT---TTGGG-EEEEESEEEGGGEEEEEEE-TTS-EEEEPGGGSSTTS--------SSPTTEEEEEEEEEEEEEETTEEEEEEEEEEEEEETT----GGG--SS-EEEEEEE--TT--TTSPPP--EEEEEEETTEEEEEEE-SSS--EEEETTEEEE-EE-TTTTSGGGEEEEETTEEEEEEEEEE-

Organism: NCBI:txid119953